Protein AF-A0A832M0J2-F1 (afdb_monomer_lite)

Secondary structure (DSSP, 8-state):
----S-----S-------S----------TTS---HHHHHHHHHHHHTTTSS-PPPHHHHHHHHHHHHHSPPTTS---S---------EEPTT-SS-EEPSPEEEEE--TTTS-EEEETTTEEEEEETTEEEES-TTSS---EEEEEEETTEEEEEEEEE-BTTTB----EEEESSTTSS-EEE--SS--S-EEEEEE-SS-TT-EE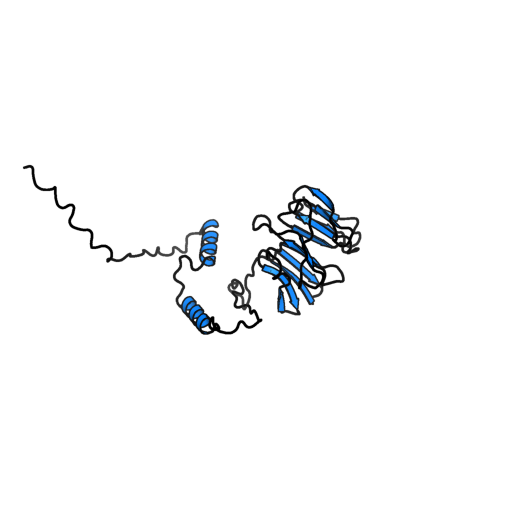EEETTEEEEESSTTS--EE---S---EEEE-SS-TT-EEEE-

Radius of gyration: 27.91 Å; chains: 1; bounding box: 107×42×54 Å

pLDDT: mean 77.21, std 21.82, range [28.84, 98.69]

Structure (mmCIF, N/CA/C/O backbone):
data_AF-A0A832M0J2-F1
#
_entry.id   AF-A0A832M0J2-F1
#
loop_
_atom_site.group_PDB
_atom_site.id
_atom_site.type_symbol
_atom_site.label_atom_id
_atom_site.label_alt_id
_atom_site.label_comp_id
_atom_site.label_asym_id
_atom_site.label_entity_id
_atom_site.label_seq_id
_atom_site.pdbx_PDB_ins_code
_atom_site.Cartn_x
_atom_site.Cartn_y
_atom_site.Cartn_z
_atom_site.occupancy
_atom_site.B_iso_or_equiv
_atom_site.auth_seq_id
_atom_site.auth_comp_id
_atom_site.auth_asym_id
_atom_site.auth_atom_id
_atom_site.pdbx_PDB_model_num
ATOM 1 N N . MET A 1 1 ? 91.644 5.792 -5.476 1.00 44.81 1 MET A N 1
ATOM 2 C CA . MET A 1 1 ? 90.606 5.606 -6.513 1.00 44.81 1 MET A CA 1
ATOM 3 C C . MET A 1 1 ? 89.256 6.049 -5.962 1.00 44.81 1 MET A C 1
ATOM 5 O O . MET A 1 1 ? 88.501 5.261 -5.416 1.00 44.81 1 MET A O 1
ATOM 9 N N . LYS A 1 2 ? 89.021 7.358 -6.012 1.00 40.88 2 LYS A N 1
ATOM 10 C CA . LYS A 1 2 ? 87.765 8.058 -5.718 1.00 40.88 2 LYS A CA 1
ATOM 11 C C . LYS A 1 2 ? 87.555 8.989 -6.916 1.00 40.88 2 LYS A C 1
ATOM 13 O O . LYS A 1 2 ? 88.555 9.531 -7.383 1.00 40.88 2 LYS A O 1
ATOM 18 N N . LYS A 1 3 ? 86.299 9.194 -7.331 1.00 41.22 3 LYS A N 1
ATOM 19 C CA . LYS A 1 3 ? 85.805 9.948 -8.510 1.00 41.22 3 LYS A CA 1
ATOM 20 C C . LYS A 1 3 ? 85.527 9.083 -9.740 1.00 41.22 3 LYS A C 1
ATOM 22 O O . LYS A 1 3 ? 86.410 8.864 -10.551 1.00 41.22 3 LYS A O 1
ATOM 27 N N . PHE A 1 4 ? 84.284 8.629 -9.838 1.00 40.47 4 PHE A N 1
ATOM 28 C CA . PHE A 1 4 ? 83.426 8.563 -11.030 1.00 40.47 4 PHE A CA 1
ATOM 29 C C . PHE A 1 4 ? 82.156 7.874 -10.526 1.00 40.47 4 PHE A C 1
ATOM 31 O O . PHE A 1 4 ? 82.288 6.768 -10.020 1.00 40.47 4 PHE A O 1
ATOM 38 N N . HIS A 1 5 ? 80.999 8.539 -10.593 1.00 41.09 5 HIS A N 1
ATOM 39 C CA . HIS A 1 5 ? 79.635 8.144 -10.153 1.00 41.09 5 HIS A CA 1
ATOM 40 C C . HIS A 1 5 ? 78.993 9.190 -9.233 1.00 41.09 5 HIS A C 1
ATOM 42 O O . HIS A 1 5 ? 78.597 8.925 -8.103 1.00 41.09 5 HIS A O 1
ATOM 48 N N . LEU A 1 6 ? 78.892 10.411 -9.749 1.00 39.47 6 LEU A N 1
ATOM 49 C CA . LEU A 1 6 ? 77.815 11.338 -9.430 1.00 39.47 6 LEU A CA 1
ATOM 50 C C . LEU A 1 6 ? 77.750 12.322 -10.604 1.00 39.47 6 LEU A C 1
ATOM 52 O O . LEU A 1 6 ? 78.804 12.742 -11.073 1.00 39.47 6 LEU A O 1
ATOM 56 N N . ILE A 1 7 ? 76.542 12.682 -11.043 1.00 37.16 7 ILE A N 1
ATOM 57 C CA . ILE A 1 7 ? 76.211 13.493 -12.236 1.00 37.16 7 ILE A CA 1
ATOM 58 C C . ILE A 1 7 ? 75.956 12.652 -13.505 1.00 37.16 7 ILE A C 1
ATOM 60 O O . ILE A 1 7 ? 76.648 12.741 -14.512 1.00 37.16 7 ILE A O 1
ATOM 64 N N . LEU A 1 8 ? 74.893 11.847 -13.446 1.00 33.78 8 LEU A N 1
ATOM 65 C CA . LEU A 1 8 ? 73.949 11.702 -14.563 1.00 33.78 8 LEU A CA 1
ATOM 66 C C . LEU A 1 8 ? 72.519 11.614 -13.997 1.00 33.78 8 LEU A C 1
ATOM 68 O O . LEU A 1 8 ? 71.731 10.737 -14.330 1.00 33.78 8 LEU A O 1
ATOM 72 N N . SER A 1 9 ? 72.216 12.510 -13.056 1.00 40.00 9 SER A N 1
ATOM 73 C CA . SER A 1 9 ? 70.854 12.920 -12.731 1.00 40.00 9 SER A CA 1
ATOM 74 C C . SER A 1 9 ? 70.619 14.262 -13.427 1.00 40.00 9 SER A C 1
ATOM 76 O O . SER A 1 9 ? 71.510 15.105 -13.446 1.00 40.00 9 SER A O 1
ATOM 78 N N . LEU A 1 10 ? 69.422 14.449 -13.984 1.00 35.50 10 LEU A N 1
ATOM 79 C CA . LEU A 1 10 ? 68.978 15.634 -14.734 1.00 35.50 10 LEU A CA 1
ATO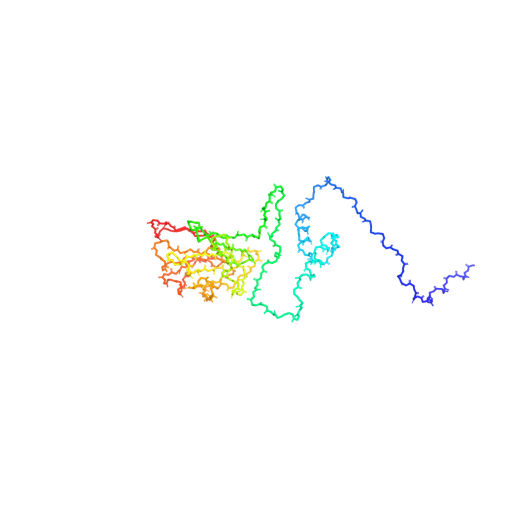M 80 C C . LEU A 1 10 ? 69.476 15.759 -16.183 1.00 35.50 10 LEU A C 1
ATOM 82 O O . LEU A 1 10 ? 70.000 16.786 -16.599 1.00 35.50 10 LEU A O 1
ATOM 86 N N . LEU A 1 11 ? 69.158 14.757 -17.000 1.00 33.91 11 LEU A N 1
ATOM 87 C CA . LEU A 1 11 ? 68.699 15.026 -18.363 1.00 33.91 11 LEU A CA 1
ATOM 88 C C . LEU A 1 11 ? 67.411 14.231 -18.601 1.00 33.91 11 LEU A C 1
ATOM 90 O O . LEU A 1 11 ? 67.434 13.061 -18.957 1.00 33.91 11 LEU A O 1
ATOM 94 N N . LEU A 1 12 ? 66.312 14.921 -18.276 1.00 31.73 12 LEU A N 1
ATOM 95 C CA . LEU A 1 12 ? 65.009 14.911 -18.947 1.00 31.73 12 LEU A CA 1
ATOM 96 C C . LEU A 1 12 ? 64.392 13.518 -19.201 1.00 31.73 12 LEU A C 1
ATOM 98 O O . LEU A 1 12 ? 64.748 12.807 -20.128 1.00 31.73 12 LEU A O 1
ATOM 102 N N . PHE A 1 13 ? 63.429 13.052 -18.404 1.00 36.47 13 PHE A N 1
ATOM 103 C CA . PHE A 1 13 ? 62.066 13.606 -18.318 1.00 36.47 13 PHE A CA 1
ATOM 104 C C . PHE A 1 13 ? 61.380 13.781 -19.691 1.00 36.47 13 PHE A C 1
ATOM 106 O O . PHE A 1 13 ? 60.714 14.780 -19.925 1.00 36.47 13 PHE A O 1
ATOM 113 N N . SER A 1 14 ? 61.542 12.821 -20.610 1.00 38.09 14 SER A N 1
ATOM 114 C CA . SER A 1 14 ? 60.676 12.690 -21.795 1.00 38.09 14 SER A CA 1
ATOM 115 C C . SER A 1 14 ? 60.790 11.321 -22.486 1.00 38.09 14 SER A C 1
ATOM 117 O O . SER A 1 14 ? 61.113 11.268 -23.663 1.00 38.09 14 SER A O 1
ATOM 119 N N . VAL A 1 15 ? 60.526 10.210 -21.792 1.00 33.34 15 VAL A N 1
ATOM 120 C CA . VAL A 1 15 ? 60.047 8.966 -22.440 1.00 33.34 15 VAL A CA 1
ATOM 121 C C . VAL A 1 15 ? 59.117 8.247 -21.457 1.00 33.34 15 VAL A C 1
ATOM 123 O O . VAL A 1 15 ? 59.466 7.249 -20.834 1.00 33.34 15 VAL A O 1
ATOM 126 N N . LEU A 1 16 ? 57.936 8.824 -21.245 1.00 34.28 16 LEU A N 1
ATOM 127 C CA . LEU A 1 16 ? 56.805 8.135 -20.627 1.00 34.28 16 LEU A CA 1
ATOM 128 C C . LEU A 1 16 ? 55.944 7.560 -21.757 1.00 34.28 16 LEU A C 1
ATOM 130 O O . LEU A 1 16 ? 55.662 8.252 -22.730 1.00 34.28 16 LEU A O 1
ATOM 134 N N . PHE A 1 17 ? 55.519 6.311 -21.566 1.00 39.12 17 PHE A N 1
ATOM 135 C CA . PHE A 1 17 ? 54.538 5.563 -22.357 1.00 39.12 17 PHE A CA 1
ATOM 136 C C . PHE A 1 17 ? 54.964 5.040 -23.737 1.00 39.12 17 PHE A C 1
ATOM 138 O O . PHE A 1 17 ? 54.519 5.496 -24.781 1.00 39.12 17 PHE A O 1
ATOM 145 N N . SER A 1 18 ? 55.712 3.938 -23.731 1.00 40.97 18 SER A N 1
ATOM 146 C CA . SER A 1 18 ? 55.318 2.746 -24.498 1.00 40.97 18 SER A CA 1
ATOM 147 C C . SER A 1 18 ? 56.090 1.538 -23.973 1.00 40.97 18 SER A C 1
ATOM 149 O O . SER A 1 18 ? 57.312 1.586 -23.920 1.00 40.97 18 SER A O 1
ATOM 151 N N . LEU A 1 19 ? 55.371 0.511 -23.507 1.00 32.28 19 LEU A N 1
ATOM 152 C CA . LEU A 1 19 ? 55.707 -0.925 -23.497 1.00 32.28 19 LEU A CA 1
ATOM 153 C C . LEU A 1 19 ? 54.708 -1.634 -22.568 1.00 32.28 19 LEU A C 1
ATOM 155 O O . LEU A 1 19 ? 54.348 -1.127 -21.510 1.00 32.28 19 LEU A O 1
ATOM 159 N N . GLY A 1 20 ? 54.159 -2.739 -23.066 1.00 32.72 20 GLY A N 1
ATOM 160 C CA . GLY A 1 20 ? 52.813 -3.204 -22.754 1.00 32.72 20 GLY A CA 1
ATOM 161 C C . GLY A 1 20 ? 52.587 -3.736 -21.342 1.00 32.72 20 GLY A C 1
ATOM 162 O O . GLY A 1 20 ? 53.427 -4.412 -20.753 1.00 32.72 20 GLY A O 1
ATOM 163 N N . PHE A 1 21 ? 51.376 -3.491 -20.845 1.00 28.84 21 PHE A N 1
ATOM 164 C CA . PHE A 1 21 ? 50.808 -4.268 -19.756 1.00 28.84 21 PHE A CA 1
ATOM 165 C C . PHE A 1 21 ? 50.375 -5.629 -20.299 1.00 28.84 21 PHE A C 1
ATOM 167 O O . PHE A 1 21 ? 49.365 -5.741 -20.993 1.00 28.84 21 PHE A O 1
ATOM 174 N N . THR A 1 22 ? 51.120 -6.676 -19.960 1.00 32.50 22 THR A N 1
ATOM 175 C CA . THR A 1 22 ? 50.587 -8.037 -19.991 1.00 32.50 22 THR A CA 1
ATOM 176 C C . THR A 1 22 ? 49.688 -8.188 -18.769 1.00 32.50 22 THR A C 1
ATOM 178 O O . THR A 1 22 ? 50.173 -8.285 -17.643 1.00 32.50 22 THR A O 1
ATOM 181 N N . VAL A 1 23 ? 48.370 -8.172 -18.968 1.00 34.75 23 VAL A N 1
ATOM 182 C CA . VAL A 1 23 ? 47.436 -8.610 -17.928 1.00 34.75 23 VAL A CA 1
ATOM 183 C C . VAL A 1 23 ? 47.533 -10.130 -17.868 1.00 34.75 23 VAL A C 1
ATOM 185 O O . VAL A 1 23 ? 47.131 -10.819 -18.805 1.00 34.75 23 VAL A O 1
ATOM 188 N N . ASN A 1 24 ? 48.084 -10.651 -16.773 1.00 35.78 24 ASN A N 1
ATOM 189 C CA . ASN A 1 24 ? 47.902 -12.051 -16.412 1.00 35.78 24 ASN A CA 1
ATOM 190 C C . ASN A 1 24 ? 46.398 -12.278 -16.220 1.00 35.78 24 ASN A C 1
ATOM 192 O O . ASN A 1 24 ? 45.818 -11.809 -15.242 1.00 35.78 24 ASN A O 1
ATOM 196 N N . GLN A 1 25 ? 45.755 -12.967 -17.163 1.00 43.16 25 GLN A N 1
ATOM 197 C CA . GLN A 1 25 ? 44.496 -13.631 -16.861 1.00 43.16 25 GLN A CA 1
ATOM 198 C C . GLN A 1 25 ? 44.834 -14.770 -15.904 1.00 43.16 25 GLN A C 1
ATOM 200 O O . GLN A 1 25 ? 45.497 -15.728 -16.300 1.00 43.16 25 GLN A O 1
ATOM 205 N N . ASP A 1 26 ? 44.411 -14.657 -14.646 1.00 41.53 26 ASP A N 1
ATOM 206 C CA . ASP A 1 26 ? 44.436 -15.806 -13.750 1.00 41.53 26 ASP A CA 1
ATOM 207 C C . ASP A 1 26 ? 43.617 -16.935 -14.401 1.00 41.53 26 ASP A C 1
ATOM 209 O O . ASP A 1 26 ? 42.448 -16.722 -14.754 1.00 41.53 26 ASP A O 1
ATOM 213 N N . PRO A 1 27 ? 44.192 -18.134 -14.599 1.00 41.41 27 PRO A N 1
ATOM 214 C CA . PRO A 1 27 ? 43.453 -19.245 -15.163 1.00 41.41 27 PRO A CA 1
ATOM 215 C C . PRO A 1 27 ? 42.354 -19.634 -14.175 1.00 41.41 27 PRO A C 1
ATOM 217 O O . PRO A 1 27 ? 42.607 -19.934 -13.008 1.00 41.41 27 PRO A O 1
ATOM 220 N N . ILE A 1 28 ? 41.114 -19.604 -14.659 1.00 43.00 28 ILE A N 1
ATOM 221 C CA . ILE A 1 28 ? 39.908 -19.954 -13.911 1.00 43.00 28 ILE A CA 1
ATOM 222 C C . ILE A 1 28 ? 40.089 -21.349 -13.304 1.00 43.00 28 ILE A C 1
ATOM 224 O O . ILE A 1 28 ? 39.970 -22.361 -13.995 1.00 43.00 28 ILE A O 1
ATOM 228 N N . ASN A 1 29 ? 40.331 -21.411 -11.997 1.00 44.28 29 ASN A N 1
ATOM 229 C CA . ASN A 1 29 ? 40.230 -22.654 -11.251 1.00 44.28 29 ASN A CA 1
ATOM 230 C C . ASN A 1 29 ? 38.745 -22.899 -10.945 1.00 44.28 29 ASN A C 1
ATOM 232 O O . ASN A 1 29 ? 38.193 -22.329 -10.004 1.00 44.28 29 ASN A O 1
ATOM 236 N N . LYS A 1 30 ? 38.090 -23.710 -11.785 1.00 50.06 30 LYS A N 1
ATOM 237 C CA . LYS A 1 30 ? 36.664 -24.067 -11.665 1.00 50.06 30 LYS A CA 1
ATOM 238 C C . LYS A 1 30 ? 36.346 -24.922 -10.429 1.00 50.06 30 LYS A C 1
ATOM 240 O O . LYS A 1 30 ? 35.171 -25.131 -10.149 1.00 50.06 30 LYS A O 1
ATOM 245 N N . ASP A 1 31 ? 37.361 -25.341 -9.672 1.00 47.75 31 ASP A N 1
ATOM 246 C CA . ASP A 1 31 ? 37.220 -26.282 -8.559 1.00 47.75 31 ASP A CA 1
ATOM 247 C C . ASP A 1 31 ? 37.311 -25.622 -7.173 1.00 47.75 31 ASP A C 1
ATOM 249 O O . ASP A 1 31 ? 37.279 -26.313 -6.154 1.00 47.75 31 ASP A O 1
ATOM 253 N N . LYS A 1 32 ? 37.405 -24.285 -7.086 1.00 47.19 32 LYS A N 1
ATOM 254 C CA . LYS A 1 32 ? 37.353 -23.592 -5.790 1.00 47.19 32 LYS A CA 1
ATOM 255 C C . LYS A 1 32 ? 35.924 -23.152 -5.454 1.00 47.19 32 LYS A C 1
ATOM 257 O O . LYS A 1 32 ? 35.361 -22.341 -6.192 1.00 47.19 32 LYS A O 1
ATOM 262 N N . PRO A 1 33 ? 35.334 -23.617 -4.336 1.00 46.88 33 PRO A N 1
ATOM 263 C CA . PRO A 1 33 ? 34.060 -23.095 -3.864 1.00 46.88 33 PRO A CA 1
ATOM 264 C C . PRO A 1 33 ? 34.241 -21.621 -3.487 1.00 46.88 33 PRO A C 1
ATOM 266 O O . PRO A 1 33 ? 34.906 -21.287 -2.509 1.00 46.88 33 PRO A O 1
ATOM 269 N N . VAL A 1 34 ? 33.675 -20.742 -4.309 1.00 54.53 34 VAL A N 1
ATOM 270 C CA . VAL A 1 34 ? 33.660 -19.295 -4.086 1.00 54.53 34 VAL A CA 1
ATOM 271 C C . VAL A 1 34 ? 32.791 -19.013 -2.862 1.00 54.53 34 VAL A C 1
ATOM 273 O O . VAL A 1 34 ? 31.674 -19.527 -2.748 1.00 54.53 34 VAL A O 1
ATOM 276 N N . SER A 1 35 ? 33.296 -18.227 -1.915 1.00 53.62 35 SER A N 1
ATOM 277 C CA . SER A 1 35 ? 32.557 -17.917 -0.692 1.00 53.62 35 SER A CA 1
ATOM 278 C C . SER A 1 35 ? 31.297 -17.088 -1.011 1.00 53.62 35 SER A C 1
ATOM 280 O O . SER A 1 35 ? 31.270 -16.301 -1.958 1.00 53.62 35 SER A O 1
ATOM 282 N N . LYS A 1 36 ? 30.217 -17.239 -0.225 1.00 50.69 36 LYS A N 1
ATOM 283 C CA . LYS A 1 36 ? 28.954 -16.484 -0.424 1.00 50.69 36 LYS A CA 1
ATOM 284 C C . LYS A 1 36 ? 29.152 -14.958 -0.592 1.00 50.69 36 LYS A C 1
ATOM 286 O O . LYS A 1 36 ? 28.482 -14.390 -1.454 1.00 50.69 36 LYS A O 1
ATOM 291 N N . PRO A 1 37 ? 30.051 -14.285 0.156 1.00 45.12 37 PRO A N 1
ATOM 292 C CA . PRO A 1 37 ? 30.335 -12.861 -0.044 1.00 45.12 37 PRO A CA 1
ATOM 293 C C . PRO A 1 37 ? 30.927 -12.523 -1.420 1.00 45.12 37 PRO A C 1
ATOM 295 O O . PRO A 1 37 ? 30.584 -11.494 -1.996 1.00 45.12 37 PRO A O 1
ATOM 298 N N . GLU A 1 38 ? 31.766 -13.390 -1.987 1.00 50.88 38 GLU A N 1
ATOM 299 C CA . GLU A 1 38 ? 32.375 -13.185 -3.308 1.00 50.88 38 GLU A CA 1
ATOM 300 C C . GLU A 1 38 ? 31.360 -13.366 -4.445 1.00 50.88 38 GLU A C 1
ATOM 302 O O . GLU A 1 38 ? 31.426 -12.653 -5.445 1.00 50.88 38 GLU A O 1
ATOM 307 N N . LEU A 1 39 ? 30.373 -14.255 -4.282 1.00 54.19 39 LEU A N 1
ATOM 308 C CA . LEU A 1 39 ? 29.252 -14.391 -5.222 1.00 54.19 39 LEU A CA 1
ATOM 309 C C . LEU A 1 39 ? 28.342 -13.159 -5.212 1.00 54.19 39 LEU A C 1
ATOM 311 O O . LEU A 1 39 ? 27.896 -12.718 -6.267 1.00 54.19 39 LEU A O 1
ATOM 315 N N . ILE A 1 40 ? 28.101 -12.583 -4.033 1.00 46.47 40 ILE A N 1
ATOM 316 C CA . ILE A 1 40 ? 27.338 -11.340 -3.882 1.00 46.47 40 ILE A CA 1
ATOM 317 C C . ILE A 1 40 ? 28.108 -10.167 -4.499 1.00 46.47 40 ILE A C 1
ATOM 319 O O . ILE A 1 40 ? 27.533 -9.378 -5.244 1.00 46.47 40 ILE A O 1
ATOM 323 N N . LEU A 1 41 ? 29.419 -10.078 -4.261 1.00 48.00 41 LEU A N 1
ATOM 324 C CA . LEU A 1 41 ? 30.270 -9.066 -4.885 1.00 48.00 41 LEU A CA 1
ATOM 325 C C . LEU A 1 41 ? 30.300 -9.214 -6.412 1.00 48.00 41 LEU A C 1
ATOM 327 O O . LEU A 1 41 ? 30.256 -8.214 -7.122 1.00 48.00 41 LEU A O 1
ATOM 331 N N . LYS A 1 42 ? 30.341 -10.449 -6.922 1.00 55.81 42 LYS A N 1
ATOM 332 C CA . LYS A 1 42 ? 30.258 -10.739 -8.356 1.00 55.81 42 LYS A CA 1
ATOM 333 C C . LYS A 1 42 ? 28.908 -10.324 -8.941 1.00 55.81 42 LYS A C 1
ATOM 335 O O . LYS A 1 42 ? 28.890 -9.600 -9.925 1.00 55.81 42 LYS A O 1
ATOM 340 N N . PHE A 1 43 ? 27.805 -10.678 -8.284 1.00 57.81 43 PHE A N 1
ATOM 341 C CA . PHE A 1 43 ? 26.465 -10.238 -8.674 1.00 57.81 43 PHE A CA 1
ATOM 342 C C . PHE A 1 43 ? 26.361 -8.709 -8.741 1.00 57.81 43 PHE A C 1
ATOM 344 O O . PHE A 1 43 ? 25.854 -8.171 -9.719 1.00 57.81 43 PHE A O 1
ATOM 351 N N . TYR A 1 44 ? 26.891 -7.990 -7.745 1.00 47.34 44 TYR A N 1
ATOM 352 C CA . TYR A 1 44 ? 26.891 -6.529 -7.775 1.00 47.34 44 TYR A CA 1
ATOM 353 C C . TYR A 1 44 ? 27.815 -5.959 -8.855 1.00 47.34 44 TYR A C 1
ATOM 355 O O . TYR A 1 44 ? 27.445 -4.968 -9.473 1.00 47.34 44 TYR A O 1
ATOM 363 N N . LYS A 1 45 ? 28.968 -6.570 -9.141 1.00 51.91 45 LYS A N 1
ATOM 364 C CA . LYS A 1 45 ? 29.818 -6.158 -10.273 1.00 51.91 45 LYS A CA 1
ATOM 365 C C . LYS A 1 45 ? 29.109 -6.337 -11.616 1.00 51.91 45 LYS A C 1
ATOM 367 O O . LYS A 1 45 ? 29.165 -5.436 -12.445 1.00 51.91 45 LYS A O 1
ATOM 372 N N . ASP A 1 46 ? 28.394 -7.444 -11.786 1.00 55.53 46 ASP A N 1
ATOM 373 C CA . ASP A 1 46 ? 27.603 -7.719 -12.988 1.00 55.53 46 ASP A CA 1
ATOM 374 C C . ASP A 1 46 ? 26.410 -6.745 -13.115 1.00 55.53 46 ASP A C 1
ATOM 376 O O . ASP A 1 46 ? 26.049 -6.342 -14.219 1.00 55.53 46 ASP A O 1
ATOM 380 N N . LEU A 1 47 ? 25.831 -6.310 -11.986 1.00 51.28 47 LEU A N 1
ATOM 381 C CA . LEU A 1 47 ? 24.727 -5.343 -11.929 1.00 51.28 47 LEU A CA 1
ATOM 382 C C . LEU A 1 47 ? 25.162 -3.894 -12.228 1.00 51.28 47 LEU A C 1
ATOM 384 O O . LEU A 1 47 ? 24.373 -3.126 -12.769 1.00 51.28 47 LEU A O 1
ATOM 388 N N . HIS A 1 48 ? 26.398 -3.517 -11.878 1.00 45.84 48 HIS A N 1
ATOM 389 C CA . HIS A 1 48 ? 26.947 -2.158 -12.051 1.00 45.84 48 HIS A CA 1
ATOM 390 C C . HIS A 1 48 ? 27.791 -2.002 -13.326 1.00 45.84 48 HIS A C 1
ATOM 392 O O . HIS A 1 48 ? 28.633 -1.105 -13.444 1.00 45.84 48 HIS A O 1
ATOM 398 N N . TYR A 1 49 ? 27.541 -2.859 -14.312 1.00 46.06 49 TYR A N 1
ATOM 399 C CA . TYR A 1 49 ? 27.931 -2.596 -15.686 1.00 46.06 49 TYR A CA 1
ATOM 400 C C . TYR A 1 49 ? 27.386 -1.206 -16.125 1.00 46.06 49 TYR A C 1
ATOM 402 O O . TYR A 1 49 ? 26.180 -0.992 -15.981 1.00 46.06 49 TYR A O 1
ATOM 410 N N . PRO A 1 50 ? 28.212 -0.248 -16.621 1.00 50.41 50 PRO A N 1
ATOM 411 C CA . PRO A 1 50 ? 29.545 -0.418 -17.201 1.00 50.41 50 PRO A CA 1
ATOM 412 C C . PRO A 1 50 ? 30.680 0.321 -16.465 1.00 50.41 50 PRO A C 1
ATOM 414 O O . PRO A 1 50 ? 31.454 1.012 -17.123 1.00 50.41 50 PRO A O 1
ATOM 417 N N . TYR A 1 51 ? 30.828 0.225 -15.142 1.00 49.44 51 TYR A N 1
ATOM 418 C CA . TYR A 1 51 ? 31.935 0.969 -14.520 1.00 49.44 51 TYR A CA 1
ATOM 419 C C . TYR A 1 51 ? 33.322 0.326 -14.621 1.00 49.44 51 TYR A C 1
ATOM 421 O O . TYR A 1 51 ? 34.260 1.088 -14.484 1.00 49.44 51 TYR A O 1
ATOM 429 N N . ASP A 1 52 ? 33.494 -0.968 -14.962 1.00 49.28 52 ASP A N 1
ATOM 430 C CA . ASP A 1 52 ? 34.849 -1.565 -15.115 1.00 49.28 52 ASP A CA 1
ATOM 431 C C . ASP A 1 52 ? 34.958 -2.860 -15.979 1.00 49.28 52 ASP A C 1
ATOM 433 O O . ASP A 1 52 ? 35.945 -3.592 -15.879 1.00 49.28 52 ASP A O 1
ATOM 437 N N . ALA A 1 53 ? 33.989 -3.204 -16.841 1.00 51.31 53 ALA A N 1
ATOM 438 C CA . ALA A 1 53 ? 34.048 -4.441 -17.646 1.00 51.31 53 ALA A CA 1
ATOM 439 C C . ALA A 1 53 ? 34.000 -4.173 -19.159 1.00 51.31 53 ALA A C 1
ATOM 441 O O . ALA A 1 53 ? 33.106 -3.491 -19.653 1.00 51.31 53 ALA A O 1
ATOM 442 N N . VAL A 1 54 ? 34.930 -4.762 -19.918 1.00 56.41 54 VAL A N 1
ATOM 443 C CA . VAL A 1 54 ? 34.792 -4.895 -21.378 1.00 56.41 54 VAL A CA 1
ATOM 444 C C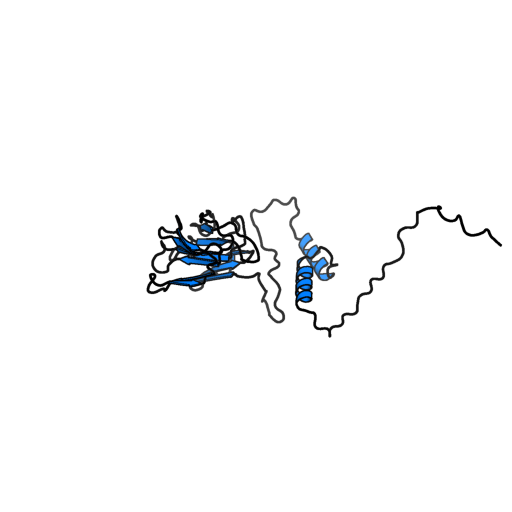 . VAL A 1 54 ? 33.634 -5.860 -21.636 1.00 56.41 54 VAL A C 1
ATOM 446 O O . VAL A 1 54 ? 33.694 -7.013 -21.207 1.00 56.41 54 VAL A O 1
ATOM 449 N N . LEU A 1 55 ? 32.570 -5.405 -22.301 1.00 54.62 55 LEU A N 1
ATOM 450 C CA . LEU A 1 55 ? 31.461 -6.293 -22.657 1.00 54.62 55 LEU A CA 1
ATOM 451 C C . LEU A 1 55 ? 31.915 -7.403 -23.598 1.00 54.62 55 LEU A C 1
ATOM 453 O O . LEU A 1 55 ? 32.711 -7.136 -24.506 1.00 54.62 55 LEU A O 1
ATOM 457 N N . PRO A 1 56 ? 31.325 -8.604 -23.472 1.00 68.81 56 PRO A N 1
ATOM 458 C CA . PRO A 1 56 ? 31.325 -9.573 -24.554 1.00 68.81 56 PRO A CA 1
ATOM 459 C C . PRO A 1 56 ? 30.903 -8.911 -25.876 1.00 68.81 56 PRO A C 1
ATOM 461 O O . PRO A 1 56 ? 29.992 -8.076 -25.908 1.00 68.81 56 PRO A O 1
ATOM 464 N N . GLN A 1 57 ? 31.596 -9.248 -26.964 1.00 66.00 57 GLN A N 1
ATOM 465 C CA . GLN A 1 57 ? 31.411 -8.602 -28.266 1.00 66.00 57 GLN A CA 1
ATOM 466 C C . GLN A 1 57 ? 29.961 -8.699 -28.768 1.00 66.00 57 GLN A C 1
ATOM 468 O O . GLN A 1 57 ? 29.433 -7.726 -29.295 1.00 66.00 57 GLN A O 1
ATOM 473 N N . ASP A 1 58 ? 29.287 -9.819 -28.524 1.00 69.12 58 ASP A N 1
ATOM 474 C CA . ASP A 1 58 ? 27.880 -10.037 -28.866 1.00 69.12 58 ASP A CA 1
ATOM 475 C C . ASP A 1 58 ? 26.930 -9.093 -28.106 1.00 69.12 58 ASP A C 1
ATOM 477 O O . ASP A 1 58 ? 25.930 -8.623 -28.652 1.00 69.12 58 ASP A O 1
ATOM 481 N N . VAL A 1 59 ? 27.250 -8.760 -26.851 1.00 57.72 59 VAL A N 1
ATOM 482 C CA . VAL A 1 59 ? 26.477 -7.794 -26.059 1.00 57.72 59 VAL A CA 1
ATOM 483 C C . VAL A 1 59 ? 26.699 -6.375 -26.578 1.00 57.72 59 VAL A C 1
ATOM 485 O O . VAL A 1 59 ? 25.728 -5.632 -26.711 1.00 57.72 59 VAL A O 1
ATOM 488 N N . ASN A 1 60 ? 27.938 -6.018 -26.933 1.00 57.94 60 ASN A N 1
ATOM 489 C CA . ASN A 1 60 ? 28.243 -4.743 -27.591 1.00 57.94 60 ASN A CA 1
ATOM 490 C C . ASN A 1 60 ? 27.496 -4.601 -28.918 1.00 57.94 60 ASN A C 1
ATOM 492 O O . ASN A 1 60 ? 26.873 -3.574 -29.167 1.00 57.94 60 ASN A O 1
ATOM 496 N N . GLU A 1 61 ? 27.531 -5.632 -29.760 1.00 72.06 61 GLU A N 1
ATOM 497 C CA . GLU A 1 61 ? 26.847 -5.638 -31.052 1.00 72.06 61 GLU A CA 1
ATOM 498 C C . GLU A 1 61 ? 25.333 -5.507 -30.883 1.00 72.06 61 GLU A C 1
ATOM 500 O O . GLU A 1 61 ? 24.710 -4.724 -31.601 1.00 72.06 61 GLU A O 1
ATOM 505 N N . ARG A 1 62 ? 24.744 -6.182 -29.885 1.00 71.19 62 ARG A N 1
ATOM 506 C CA . ARG A 1 62 ? 23.322 -6.028 -29.554 1.00 71.19 62 ARG A CA 1
ATOM 507 C C . ARG A 1 62 ? 22.992 -4.608 -29.101 1.00 71.19 62 ARG A C 1
ATOM 509 O O . ARG A 1 62 ? 22.069 -4.018 -29.647 1.00 71.19 62 ARG A O 1
ATOM 516 N N . ILE A 1 63 ? 23.760 -4.042 -28.166 1.00 62.22 63 ILE A N 1
ATOM 517 C CA . ILE A 1 63 ? 23.555 -2.666 -27.684 1.00 62.22 63 ILE A CA 1
ATOM 518 C C . ILE A 1 63 ? 23.684 -1.669 -28.837 1.00 62.22 63 ILE A C 1
ATOM 520 O O . ILE A 1 63 ? 22.840 -0.794 -28.981 1.00 62.22 63 ILE A O 1
ATOM 524 N N . LEU A 1 64 ? 24.698 -1.811 -29.692 1.00 71.31 64 LEU A N 1
ATOM 525 C CA . LEU A 1 64 ? 24.890 -0.949 -30.859 1.00 71.31 64 LEU A CA 1
ATOM 526 C C . LEU A 1 64 ? 23.754 -1.091 -31.875 1.00 71.31 64 LEU A C 1
ATOM 528 O O . LEU A 1 64 ? 23.366 -0.106 -32.500 1.00 71.31 64 LEU A O 1
ATOM 532 N N . ASN A 1 65 ? 23.223 -2.298 -32.060 1.00 75.06 65 ASN A N 1
ATOM 533 C CA . ASN A 1 65 ? 22.076 -2.522 -32.928 1.00 75.06 65 ASN A CA 1
ATOM 534 C C . ASN A 1 65 ? 20.798 -1.911 -32.341 1.00 75.06 65 ASN A C 1
ATOM 536 O O . ASN A 1 65 ? 20.031 -1.290 -33.070 1.00 75.06 65 ASN A O 1
ATOM 540 N N . ASP A 1 66 ? 20.599 -2.016 -31.028 1.00 68.81 66 ASP A N 1
ATOM 541 C CA . ASP A 1 66 ? 19.483 -1.376 -30.336 1.00 68.81 66 ASP A CA 1
ATOM 542 C C . ASP A 1 66 ? 19.600 0.156 -30.421 1.00 68.81 66 ASP A C 1
ATOM 544 O O . ASP A 1 66 ? 18.634 0.799 -30.819 1.00 68.81 66 ASP A O 1
ATOM 548 N N . LEU A 1 67 ? 20.791 0.730 -30.176 1.00 64.94 67 LEU A N 1
ATOM 549 C CA . LEU A 1 67 ? 21.124 2.162 -30.335 1.00 64.94 67 LEU A CA 1
ATOM 550 C C . LEU A 1 67 ? 20.782 2.711 -31.721 1.00 64.94 67 LEU A C 1
ATOM 552 O O . LEU A 1 67 ? 20.221 3.796 -31.819 1.00 64.94 67 LEU A O 1
ATOM 556 N N . LYS A 1 68 ? 21.046 1.952 -32.788 1.00 74.62 68 LYS A N 1
ATOM 557 C CA . LYS A 1 68 ? 20.673 2.342 -34.161 1.00 74.62 68 LYS A CA 1
ATOM 558 C C . LYS A 1 68 ? 19.162 2.381 -34.397 1.00 74.62 68 LYS A C 1
ATOM 560 O O . LYS A 1 68 ? 18.720 3.050 -35.323 1.00 74.62 68 LYS A O 1
ATOM 565 N N . ASN A 1 69 ? 18.398 1.645 -33.595 1.00 70.00 69 ASN A N 1
ATOM 566 C CA . ASN A 1 69 ? 16.942 1.574 -33.678 1.00 70.00 69 ASN A CA 1
ATOM 567 C C . ASN A 1 69 ? 16.247 2.517 -32.684 1.00 70.00 69 ASN A C 1
ATOM 569 O O . ASN A 1 69 ? 15.015 2.586 -32.686 1.00 70.00 69 ASN A O 1
ATOM 573 N N . PHE A 1 70 ? 16.995 3.211 -31.817 1.00 60.69 70 PHE A N 1
ATOM 574 C CA . PHE A 1 70 ? 16.416 4.255 -30.982 1.00 60.69 70 PHE A CA 1
ATOM 575 C C . PHE A 1 70 ? 16.112 5.493 -31.837 1.00 60.69 70 PHE A C 1
ATOM 577 O O . PHE A 1 70 ? 16.899 5.834 -32.723 1.00 60.69 70 PHE A O 1
ATOM 584 N N . PRO A 1 71 ? 14.977 6.167 -31.584 1.00 61.88 71 PRO A N 1
ATOM 585 C CA . PRO A 1 71 ? 14.711 7.465 -32.185 1.00 61.88 71 PRO A CA 1
ATOM 586 C C . PRO A 1 71 ? 15.843 8.442 -31.843 1.00 61.88 71 PRO A C 1
ATOM 588 O O . PRO A 1 71 ? 16.432 8.373 -30.760 1.00 61.88 71 PRO A O 1
ATOM 591 N N . ALA A 1 72 ? 16.166 9.329 -32.778 1.00 64.94 72 ALA A N 1
ATOM 592 C CA . ALA A 1 72 ? 17.191 10.341 -32.580 1.00 64.94 72 ALA A CA 1
ATOM 593 C C . ALA A 1 72 ? 16.747 11.334 -31.488 1.00 64.94 72 ALA A C 1
ATOM 595 O O . ALA A 1 72 ? 15.557 11.553 -31.285 1.00 64.94 72 ALA A O 1
ATOM 596 N N . GLU A 1 73 ? 17.685 11.964 -30.772 1.00 55.97 73 GLU A N 1
ATOM 597 C CA . GLU A 1 73 ? 17.361 12.887 -29.660 1.00 55.97 73 GLU A CA 1
ATOM 598 C C . GLU A 1 73 ? 16.486 14.087 -30.078 1.00 55.97 73 GLU A C 1
ATOM 600 O O . GLU A 1 73 ? 15.864 14.738 -29.241 1.00 55.97 73 GLU A O 1
ATOM 605 N N . ASN A 1 74 ? 16.432 14.384 -31.377 1.00 61.69 74 ASN A N 1
ATOM 606 C CA . ASN A 1 74 ? 15.603 15.419 -31.989 1.00 61.69 74 ASN A CA 1
ATOM 607 C C . ASN A 1 74 ? 14.234 14.915 -32.482 1.00 61.69 74 ASN A C 1
ATOM 609 O O . ASN A 1 74 ? 13.426 15.725 -32.950 1.00 61.69 74 ASN A O 1
ATOM 613 N N . ASP A 1 75 ? 13.958 13.614 -32.390 1.00 61.97 75 ASP A N 1
ATOM 614 C CA . ASP A 1 75 ? 12.636 13.072 -32.664 1.00 61.97 75 ASP A CA 1
ATOM 615 C C . ASP A 1 75 ? 11.665 13.560 -31.589 1.00 61.97 75 ASP A C 1
ATOM 617 O O . ASP A 1 75 ? 11.960 13.588 -30.392 1.00 61.97 75 ASP A O 1
ATOM 621 N N . ARG A 1 76 ? 10.479 13.998 -32.021 1.00 54.62 76 ARG A N 1
ATOM 622 C CA . ARG A 1 76 ? 9.460 14.509 -31.100 1.00 54.62 76 ARG A CA 1
ATOM 623 C C . ARG A 1 76 ? 9.163 13.443 -30.055 1.00 54.62 76 ARG A C 1
ATOM 625 O O . ARG A 1 76 ? 8.817 12.322 -30.423 1.00 54.62 76 ARG A O 1
ATOM 632 N N . ALA A 1 77 ? 9.235 13.822 -28.778 1.00 57.84 77 ALA A N 1
ATOM 633 C CA . ALA A 1 77 ? 8.780 12.983 -27.682 1.00 57.84 77 ALA A CA 1
ATOM 634 C C . ALA A 1 77 ? 7.364 12.491 -28.003 1.00 57.84 77 ALA A C 1
ATOM 636 O O . ALA A 1 77 ? 6.401 13.260 -28.023 1.00 57.84 77 ALA A O 1
ATOM 637 N N . VAL A 1 78 ? 7.245 11.207 -28.322 1.00 58.06 78 VAL A N 1
ATOM 638 C CA . VAL A 1 78 ? 5.948 10.551 -28.350 1.00 58.06 78 VAL A CA 1
ATOM 639 C C . VAL A 1 78 ? 5.487 10.472 -26.898 1.00 58.06 78 VAL A C 1
ATOM 641 O O . VAL A 1 78 ? 6.264 10.096 -26.023 1.00 58.06 78 VAL A O 1
ATOM 644 N N . ASN A 1 79 ? 4.233 10.823 -26.612 1.00 58.94 79 ASN A N 1
ATOM 645 C CA . ASN A 1 79 ? 3.646 10.725 -25.265 1.00 58.94 79 ASN A CA 1
ATOM 646 C C . ASN A 1 79 ? 3.428 9.256 -24.829 1.00 58.94 79 ASN A C 1
ATOM 648 O O . ASN A 1 79 ? 2.459 8.933 -24.147 1.00 58.94 79 ASN A O 1
ATOM 652 N N . SER A 1 80 ? 4.274 8.334 -25.282 1.00 64.75 80 SER A N 1
ATOM 653 C CA . SER A 1 80 ? 4.108 6.896 -25.133 1.00 64.75 80 SER A CA 1
ATOM 654 C C . SER A 1 80 ? 5.415 6.289 -24.650 1.00 64.75 80 SER A C 1
ATOM 656 O O . SER A 1 80 ? 6.387 6.182 -25.395 1.00 64.75 80 SER A O 1
ATOM 658 N N . TRP A 1 81 ? 5.417 5.884 -23.384 1.00 66.69 81 TRP A N 1
ATOM 659 C CA . TRP A 1 81 ? 6.491 5.109 -22.780 1.00 66.69 81 TRP A CA 1
ATOM 660 C C . TRP A 1 81 ? 6.305 3.629 -23.115 1.00 66.69 81 TRP A C 1
ATOM 662 O O . TRP A 1 81 ? 5.196 3.103 -23.034 1.00 66.69 81 TRP A O 1
ATOM 672 N N . TYR A 1 82 ? 7.389 2.949 -23.483 1.00 62.78 82 TYR A N 1
ATOM 673 C CA . TYR A 1 82 ? 7.401 1.506 -23.712 1.00 62.78 82 TYR A CA 1
ATOM 674 C C . TYR A 1 82 ? 8.550 0.863 -22.927 1.00 62.78 82 TYR A C 1
ATOM 676 O O . TYR A 1 82 ? 9.650 1.406 -22.836 1.00 62.78 82 TYR A O 1
ATOM 684 N N . VAL A 1 83 ? 8.308 -0.319 -22.360 1.00 67.00 83 VAL A N 1
ATOM 685 C CA . VAL A 1 83 ? 9.335 -1.078 -21.634 1.00 67.00 83 VAL A CA 1
ATOM 686 C C . VAL A 1 83 ? 10.303 -1.698 -22.646 1.00 67.00 83 VAL A C 1
ATOM 688 O O . VAL A 1 83 ? 9.898 -2.518 -23.467 1.00 67.00 83 VAL A O 1
ATOM 691 N N . LYS A 1 84 ? 11.592 -1.337 -22.586 1.00 63.84 84 LYS A N 1
ATOM 692 C CA . LYS A 1 84 ? 12.667 -1.992 -23.368 1.00 63.84 84 LYS A CA 1
ATOM 693 C C . LYS A 1 84 ? 13.421 -3.078 -22.599 1.00 63.84 84 LYS A C 1
ATOM 695 O O . LYS A 1 84 ? 14.294 -3.732 -23.160 1.00 63.84 84 LYS A O 1
ATOM 700 N N . GLY A 1 85 ? 13.046 -3.313 -21.343 1.00 58.00 85 GLY A N 1
ATOM 701 C CA . GLY A 1 85 ? 13.729 -4.240 -20.450 1.00 58.00 85 GLY A CA 1
ATOM 702 C C . GLY A 1 85 ? 14.897 -3.587 -19.696 1.00 58.00 85 GLY A C 1
ATOM 703 O O . GLY A 1 85 ? 15.002 -2.361 -19.683 1.00 58.00 85 GLY A O 1
ATOM 704 N N . PRO A 1 86 ? 15.756 -4.393 -19.045 1.00 54.94 86 PRO A N 1
ATOM 705 C CA . PRO A 1 86 ? 15.748 -5.859 -19.050 1.00 54.94 86 PRO A CA 1
ATOM 706 C C . PRO A 1 86 ? 14.491 -6.450 -18.387 1.00 54.94 86 PRO A C 1
ATOM 708 O O . PRO A 1 86 ? 14.021 -5.952 -17.371 1.00 54.94 86 PRO A O 1
ATOM 711 N N . LEU A 1 87 ? 13.952 -7.540 -18.946 1.00 64.69 87 LEU A N 1
ATOM 712 C CA . LEU A 1 87 ? 12.758 -8.242 -18.433 1.00 64.69 87 LEU A CA 1
ATOM 713 C C . LEU A 1 87 ? 13.085 -9.209 -17.274 1.00 64.69 87 LEU A C 1
ATOM 715 O O . LEU A 1 87 ? 12.440 -10.241 -17.109 1.00 64.69 87 LEU A O 1
ATOM 719 N N . GLY A 1 88 ? 14.104 -8.882 -16.476 1.00 64.06 88 GLY A N 1
ATOM 720 C CA . GLY A 1 88 ? 14.638 -9.759 -15.437 1.00 64.06 88 GLY A CA 1
ATOM 721 C C . GLY A 1 88 ? 15.714 -10.734 -15.929 1.00 64.06 88 GLY A C 1
ATOM 722 O O . GLY A 1 88 ? 16.102 -10.740 -17.099 1.00 64.06 88 GLY A O 1
ATOM 723 N N . MET A 1 89 ? 16.227 -11.561 -15.017 1.00 62.22 89 MET A N 1
ATOM 724 C CA . MET A 1 89 ? 17.291 -12.533 -15.307 1.00 62.22 89 MET A CA 1
ATOM 725 C C . MET A 1 89 ? 16.684 -13.876 -15.722 1.00 62.22 89 MET A C 1
ATOM 727 O O . MET A 1 89 ? 15.966 -14.484 -14.934 1.00 62.22 89 MET A O 1
ATOM 731 N N . LYS A 1 90 ? 16.962 -14.363 -16.939 1.00 67.31 90 LYS A N 1
ATOM 732 C CA . LYS A 1 90 ? 16.406 -15.639 -17.424 1.00 67.31 90 LYS A CA 1
ATOM 733 C C . LYS A 1 90 ? 16.830 -16.803 -16.519 1.00 67.31 90 LYS A C 1
ATOM 735 O O . LYS A 1 90 ? 18.013 -16.974 -16.232 1.00 67.31 90 LYS A O 1
ATOM 740 N N . ILE A 1 91 ? 15.869 -17.627 -16.112 1.00 69.50 91 ILE A N 1
ATOM 741 C CA . ILE A 1 91 ? 16.117 -18.860 -15.364 1.00 69.50 91 ILE A CA 1
ATOM 742 C C . ILE A 1 91 ? 16.656 -19.914 -16.336 1.00 69.50 91 ILE A C 1
ATOM 744 O O . ILE A 1 91 ? 16.032 -20.216 -17.360 1.00 69.50 91 ILE A O 1
ATOM 748 N N . TYR A 1 92 ? 17.817 -20.486 -16.014 1.00 69.00 92 TYR A N 1
ATOM 749 C CA . TYR A 1 92 ? 18.455 -21.528 -16.819 1.00 69.00 92 TYR A CA 1
ATOM 750 C C . TYR A 1 92 ? 17.531 -22.755 -16.971 1.00 69.00 92 TYR A C 1
ATOM 752 O O . TYR A 1 92 ? 16.822 -23.112 -16.033 1.00 69.00 92 TYR A O 1
ATOM 760 N N . ASN A 1 93 ? 17.527 -23.398 -18.145 1.00 77.12 93 ASN A N 1
ATOM 761 C CA . ASN A 1 93 ? 16.672 -24.552 -18.490 1.00 77.12 93 ASN A CA 1
ATOM 762 C C . ASN A 1 93 ? 15.146 -24.318 -18.474 1.00 77.12 93 ASN A C 1
ATOM 764 O O . ASN A 1 93 ? 14.380 -25.279 -18.460 1.00 77.12 93 ASN A O 1
ATOM 768 N N . THR A 1 94 ? 14.681 -23.068 -18.528 1.00 69.62 94 THR A N 1
ATOM 769 C CA . THR A 1 94 ? 13.255 -22.759 -18.729 1.00 69.62 94 THR A CA 1
ATOM 770 C C . THR A 1 94 ? 13.020 -22.140 -20.102 1.00 69.62 94 THR A C 1
ATOM 772 O O . THR A 1 94 ? 13.882 -21.436 -20.638 1.00 69.62 94 THR A O 1
ATOM 775 N N . MET A 1 95 ? 11.844 -22.393 -20.688 1.00 68.06 95 MET A N 1
ATOM 776 C CA . MET A 1 95 ? 11.524 -21.844 -22.007 1.00 68.06 95 MET A CA 1
ATOM 777 C C . MET A 1 95 ? 11.435 -20.310 -21.961 1.00 68.06 95 MET A C 1
ATOM 779 O O . MET A 1 95 ? 12.069 -19.676 -22.799 1.00 68.06 95 MET A O 1
ATOM 783 N N . ASN A 1 96 ? 10.774 -19.722 -20.948 1.00 66.56 96 ASN A N 1
ATOM 784 C CA . ASN A 1 96 ? 10.537 -18.271 -20.818 1.00 66.56 96 ASN A CA 1
ATOM 785 C C . ASN A 1 96 ? 10.352 -17.793 -19.356 1.00 66.56 96 ASN A C 1
ATOM 787 O O . ASN A 1 96 ? 9.487 -16.964 -19.082 1.00 66.56 96 ASN A O 1
ATOM 791 N N . SER A 1 97 ? 11.112 -18.312 -18.388 1.00 67.44 97 SER A N 1
ATOM 792 C CA . SER A 1 97 ? 11.017 -17.826 -17.002 1.00 67.44 97 SER A CA 1
ATOM 793 C C . SER A 1 97 ? 12.138 -16.838 -16.697 1.00 67.44 97 SER A C 1
ATOM 795 O O . SER A 1 97 ? 13.292 -17.079 -17.047 1.00 67.44 97 SER A O 1
ATOM 797 N N . TYR A 1 98 ? 11.804 -15.734 -16.035 1.00 70.56 98 TYR A N 1
ATOM 798 C CA . TYR A 1 98 ? 12.739 -14.680 -15.653 1.00 70.56 98 TYR A CA 1
ATOM 799 C C . TYR A 1 98 ? 12.565 -14.370 -14.165 1.00 70.56 98 TYR A C 1
ATOM 801 O O . TYR A 1 98 ? 11.440 -14.306 -13.672 1.00 70.56 98 TYR A O 1
ATOM 809 N N . TYR A 1 99 ? 13.666 -14.171 -13.443 1.00 63.03 99 TYR A N 1
ATOM 810 C CA . TYR A 1 99 ? 13.634 -13.555 -12.124 1.00 63.03 99 TYR A CA 1
ATOM 811 C C . TYR A 1 99 ? 13.239 -12.091 -12.285 1.00 63.03 99 TYR A C 1
ATOM 813 O O . TYR A 1 99 ? 13.993 -11.307 -12.866 1.00 63.03 99 TYR A O 1
ATOM 821 N N . SER A 1 100 ? 12.069 -11.729 -11.765 1.00 71.75 100 SER A N 1
ATOM 822 C CA . SER A 1 100 ? 11.705 -10.336 -11.527 1.00 71.75 100 SER A CA 1
ATOM 823 C C . SER A 1 100 ? 12.434 -9.804 -10.288 1.00 71.75 100 SER A C 1
ATOM 825 O O . SER A 1 100 ? 13.050 -10.558 -9.532 1.00 71.75 100 SER A O 1
ATOM 827 N N . GLY A 1 101 ? 12.329 -8.498 -10.039 1.00 78.62 101 GLY A N 1
ATOM 828 C CA . GLY A 1 101 ? 12.663 -7.943 -8.727 1.00 78.62 101 GLY A CA 1
ATOM 829 C C . GLY A 1 101 ? 11.836 -8.580 -7.598 1.00 78.62 101 GLY A C 1
ATOM 830 O O . GLY A 1 101 ? 10.907 -9.357 -7.839 1.00 78.62 101 GLY A O 1
ATOM 831 N N . ARG A 1 102 ? 12.170 -8.239 -6.349 1.00 87.81 102 ARG A N 1
ATOM 832 C CA . ARG A 1 102 ? 11.474 -8.757 -5.163 1.00 87.81 102 ARG A CA 1
ATOM 833 C C . ARG A 1 102 ? 10.037 -8.227 -5.101 1.00 87.81 102 ARG A C 1
ATOM 835 O O . ARG A 1 102 ? 9.824 -7.016 -5.046 1.00 87.81 102 ARG A O 1
ATOM 842 N N . VAL A 1 103 ? 9.079 -9.150 -5.072 1.00 91.25 103 VAL A N 1
ATOM 843 C CA . VAL A 1 103 ? 7.666 -8.886 -4.769 1.00 91.25 103 VAL A CA 1
ATOM 844 C C . VAL A 1 103 ? 7.474 -9.024 -3.262 1.00 91.25 103 VAL A C 1
ATOM 846 O O . VAL A 1 103 ? 7.940 -10.001 -2.676 1.00 91.25 103 VAL A O 1
ATOM 849 N N . LEU A 1 104 ? 6.848 -8.027 -2.642 1.00 93.62 104 LEU A N 1
ATOM 850 C CA . LEU A 1 104 ? 6.651 -7.949 -1.193 1.00 93.62 104 LEU A CA 1
ATOM 851 C C . LEU A 1 104 ? 5.228 -8.319 -0.778 1.00 93.62 104 LEU A C 1
ATOM 853 O O . LEU A 1 104 ? 5.043 -8.962 0.249 1.00 93.62 104 LEU A O 1
ATOM 857 N N . GLU A 1 105 ? 4.236 -7.969 -1.594 1.00 93.81 105 GLU A N 1
ATOM 858 C CA . GLU A 1 105 ? 2.838 -8.299 -1.333 1.00 93.81 105 GLU A CA 1
ATOM 859 C C . GLU A 1 105 ? 2.101 -8.591 -2.641 1.00 93.81 105 GLU A C 1
ATOM 861 O O . GLU A 1 105 ? 2.438 -8.044 -3.696 1.00 93.81 105 GLU A O 1
ATOM 866 N N . ILE A 1 106 ? 1.107 -9.473 -2.563 1.00 93.31 106 ILE A N 1
ATOM 867 C CA . ILE A 1 106 ? 0.229 -9.844 -3.668 1.00 93.31 106 ILE A CA 1
ATOM 868 C C . ILE A 1 106 ? -1.214 -9.914 -3.167 1.00 93.31 106 ILE A C 1
ATOM 870 O O . ILE A 1 106 ? -1.492 -10.479 -2.110 1.00 93.31 106 ILE A O 1
ATOM 874 N N . GLU A 1 107 ? -2.128 -9.364 -3.953 1.00 91.44 107 GLU A N 1
ATOM 875 C CA . GLU A 1 107 ? -3.572 -9.484 -3.779 1.00 91.44 107 GLU A CA 1
ATOM 876 C C . GLU A 1 107 ? -4.116 -10.238 -4.993 1.00 91.44 107 GLU A C 1
ATOM 878 O O . GLU A 1 107 ? -3.765 -9.911 -6.128 1.00 91.44 107 GLU A O 1
ATOM 883 N N . VAL A 1 108 ? -4.941 -11.261 -4.766 1.00 87.38 108 VAL A N 1
ATOM 884 C CA . VAL A 1 108 ? -5.543 -12.071 -5.831 1.00 87.38 108 VAL A CA 1
ATOM 885 C C . VAL A 1 108 ? -7.053 -12.079 -5.645 1.00 87.38 108 VAL A C 1
ATOM 887 O O . VAL A 1 108 ? -7.547 -12.645 -4.673 1.00 87.38 108 VAL A O 1
ATOM 890 N N . ASP A 1 109 ? -7.780 -11.502 -6.600 1.00 72.56 109 ASP A N 1
ATOM 891 C CA . ASP A 1 109 ? -9.239 -11.594 -6.678 1.00 72.56 109 ASP A CA 1
ATOM 892 C C . ASP A 1 109 ? -9.660 -12.325 -7.961 1.00 72.56 109 ASP A C 1
ATOM 894 O O . ASP A 1 109 ? -9.524 -11.788 -9.067 1.00 72.56 109 ASP A O 1
ATOM 898 N N . ASN A 1 110 ? -10.090 -13.585 -7.791 1.00 59.31 110 ASN A N 1
ATOM 899 C CA . ASN A 1 110 ? -10.703 -14.492 -8.780 1.00 59.31 110 ASN A CA 1
ATOM 900 C C . ASN A 1 110 ? -10.145 -14.436 -10.224 1.00 59.31 110 ASN A C 1
ATOM 902 O O . ASN A 1 110 ? -10.846 -14.737 -11.187 1.00 59.31 110 ASN A O 1
ATOM 906 N N . GLY A 1 111 ? -8.864 -14.089 -10.383 1.00 51.16 111 GLY A N 1
ATOM 907 C CA . GLY A 1 111 ? -8.132 -14.097 -11.651 1.00 51.16 111 GLY A CA 1
ATOM 908 C C . GLY A 1 111 ? -8.239 -12.840 -12.526 1.00 51.16 111 GLY A C 1
ATOM 909 O O . GLY A 1 111 ? -7.580 -12.810 -13.561 1.00 51.16 111 GLY A O 1
ATOM 910 N N . VAL A 1 112 ? -9.008 -11.808 -12.148 1.00 52.12 112 VAL A N 1
ATOM 911 C CA . VAL A 1 112 ? -9.193 -10.595 -12.987 1.00 52.12 112 VAL A CA 1
ATOM 912 C C . VAL A 1 112 ? -8.627 -9.325 -12.340 1.00 52.12 112 VAL A C 1
ATOM 914 O O . VAL A 1 112 ? -8.267 -8.397 -13.055 1.00 52.12 112 VAL A O 1
ATOM 917 N N . SER A 1 113 ? -8.490 -9.276 -11.010 1.00 71.25 113 SER A N 1
ATOM 918 C CA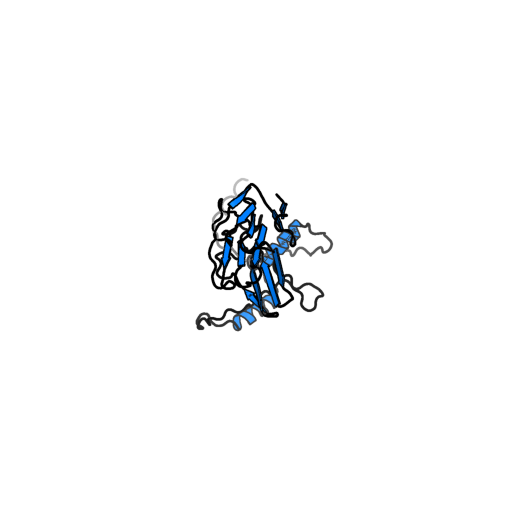 . SER A 1 113 ? -7.931 -8.122 -10.283 1.00 71.25 113 SER A CA 1
ATOM 919 C C . SER A 1 113 ? -6.769 -8.539 -9.382 1.00 71.25 113 SER A C 1
ATOM 921 O O . SER A 1 113 ? -6.811 -8.379 -8.167 1.00 71.25 113 SER A O 1
ATOM 923 N N . THR A 1 114 ? -5.720 -9.106 -9.979 1.00 87.38 114 THR A N 1
ATOM 924 C CA . THR A 1 114 ? -4.455 -9.328 -9.266 1.00 87.38 114 THR A CA 1
ATOM 925 C C . THR A 1 114 ? -3.713 -8.001 -9.122 1.00 87.38 114 THR A C 1
ATOM 927 O O . THR A 1 114 ? -3.638 -7.222 -10.076 1.00 87.38 114 THR A O 1
ATOM 930 N N . ARG A 1 115 ? -3.128 -7.748 -7.950 1.00 92.56 115 ARG A N 1
ATOM 931 C CA . ARG A 1 115 ? -2.195 -6.637 -7.719 1.00 92.56 115 ARG A CA 1
ATOM 932 C C . ARG A 1 115 ? -0.932 -7.138 -7.043 1.00 92.56 115 ARG A C 1
ATOM 934 O O . ARG A 1 115 ? -0.978 -8.099 -6.280 1.00 92.56 115 ARG A O 1
ATOM 941 N N . LEU A 1 116 ? 0.191 -6.483 -7.309 1.00 93.75 116 LEU A N 1
ATOM 942 C CA . LEU A 1 116 ? 1.465 -6.783 -6.660 1.00 93.75 116 LEU A CA 1
ATOM 943 C C . LEU A 1 116 ? 2.194 -5.511 -6.249 1.00 93.75 116 LEU A C 1
ATOM 945 O O . LEU A 1 116 ? 2.167 -4.506 -6.957 1.00 93.75 116 LEU A O 1
ATOM 949 N N . ALA A 1 117 ? 2.879 -5.585 -5.116 1.00 95.12 117 ALA A N 1
ATOM 950 C CA . ALA A 1 117 ? 3.805 -4.573 -4.640 1.00 95.12 117 ALA A CA 1
ATOM 951 C C . ALA A 1 117 ? 5.238 -5.065 -4.811 1.00 95.12 117 ALA A C 1
ATOM 953 O O . ALA A 1 117 ? 5.592 -6.156 -4.357 1.00 95.12 117 ALA A O 1
ATOM 954 N N . ALA A 1 118 ? 6.071 -4.253 -5.451 1.00 92.38 118 ALA A N 1
ATOM 955 C CA . ALA A 1 118 ? 7.478 -4.543 -5.661 1.00 92.38 118 ALA A CA 1
ATOM 956 C C . ALA A 1 118 ? 8.366 -3.642 -4.794 1.00 92.38 118 ALA A C 1
ATOM 958 O O . ALA A 1 118 ? 8.176 -2.426 -4.742 1.00 92.38 118 ALA A O 1
ATOM 959 N N . ALA A 1 119 ? 9.411 -4.237 -4.211 1.00 89.69 119 ALA A N 1
ATOM 960 C CA . ALA A 1 119 ? 10.372 -3.591 -3.309 1.00 89.69 119 ALA A CA 1
ATOM 961 C C . ALA A 1 119 ? 10.971 -2.277 -3.839 1.00 89.69 119 ALA A C 1
ATOM 963 O O . ALA A 1 119 ? 11.282 -1.367 -3.076 1.00 89.69 119 ALA A O 1
ATOM 964 N N . SER A 1 120 ? 11.140 -2.168 -5.154 1.00 87.50 120 SER A N 1
ATOM 965 C CA . SER A 1 120 ? 11.660 -0.971 -5.821 1.00 87.50 120 SER A CA 1
ATOM 966 C C . SER A 1 120 ? 10.945 -0.674 -7.140 1.00 87.50 120 SER A C 1
ATOM 968 O O . SER A 1 120 ? 11.478 0.058 -7.969 1.00 87.50 120 SER A O 1
ATOM 970 N N . GLY A 1 121 ? 9.787 -1.299 -7.365 1.00 89.75 121 GLY A N 1
ATOM 971 C CA . GLY A 1 121 ? 9.070 -1.263 -8.640 1.00 89.75 121 GLY A CA 1
ATOM 972 C C . GLY A 1 121 ? 7.674 -0.660 -8.555 1.00 89.75 121 GLY A C 1
ATOM 973 O O . GLY A 1 121 ? 7.018 -0.574 -9.580 1.00 89.75 121 GLY A O 1
ATOM 974 N N . GLY A 1 122 ? 7.209 -0.256 -7.373 1.00 94.88 122 GLY A N 1
ATOM 975 C CA . GLY A 1 122 ? 5.874 0.303 -7.189 1.00 94.88 122 GLY A CA 1
ATOM 976 C C . GLY A 1 122 ? 4.769 -0.746 -7.037 1.00 94.88 122 GLY A C 1
ATOM 977 O O . GLY A 1 122 ? 5.023 -1.936 -6.837 1.00 94.88 122 GLY A O 1
ATOM 978 N N . LEU A 1 123 ? 3.528 -0.269 -7.112 1.00 96.19 123 LEU A N 1
ATOM 979 C CA . LEU A 1 123 ? 2.302 -1.059 -7.139 1.00 96.19 123 LEU A CA 1
ATOM 980 C C . LEU A 1 123 ? 1.873 -1.294 -8.590 1.00 96.19 123 LEU A C 1
ATOM 982 O O . LEU A 1 123 ? 1.778 -0.353 -9.378 1.00 96.19 123 LEU A O 1
ATOM 986 N N . TRP A 1 124 ? 1.537 -2.538 -8.906 1.00 94.06 124 TRP A N 1
ATOM 987 C CA . TRP A 1 124 ? 1.068 -2.960 -10.220 1.00 94.06 124 TRP A CA 1
ATOM 988 C C . TRP A 1 124 ? -0.287 -3.642 -10.109 1.00 94.06 124 TRP A C 1
ATOM 990 O O . TRP A 1 124 ? -0.538 -4.384 -9.161 1.00 94.06 124 TRP A O 1
ATOM 1000 N N . GLY A 1 125 ? -1.138 -3.415 -11.102 1.00 90.88 125 GLY A N 1
ATOM 1001 C CA . GLY A 1 125 ? -2.332 -4.207 -11.372 1.00 90.88 125 GLY A CA 1
ATOM 1002 C C . GLY A 1 125 ? -2.205 -4.936 -12.704 1.00 90.88 125 GLY A C 1
ATOM 1003 O O . GLY A 1 125 ? -1.218 -4.771 -13.424 1.00 90.88 125 GLY A O 1
ATOM 1004 N N . PHE A 1 126 ? -3.219 -5.724 -13.048 1.00 86.81 126 PHE A N 1
ATOM 1005 C CA . PHE A 1 126 ? -3.285 -6.419 -14.329 1.00 86.81 126 PHE A CA 1
ATOM 1006 C C . PHE A 1 126 ? -4.627 -6.169 -15.008 1.00 86.81 126 PHE A C 1
ATOM 1008 O O . PHE A 1 126 ? -5.679 -6.274 -14.384 1.00 86.81 126 PHE A O 1
ATOM 1015 N N . VAL A 1 127 ? -4.586 -5.870 -16.305 1.00 80.75 127 VAL A N 1
ATOM 1016 C CA . VAL A 1 127 ? -5.756 -5.943 -17.183 1.00 80.75 127 VAL A CA 1
ATOM 1017 C C . VAL A 1 127 ? -5.599 -7.217 -17.998 1.00 80.75 127 VAL A C 1
ATOM 1019 O O . VAL A 1 127 ? -4.755 -7.290 -18.894 1.00 80.75 127 VAL A O 1
ATOM 1022 N N . LEU A 1 128 ? -6.379 -8.245 -17.652 1.00 79.88 128 LEU A N 1
ATOM 1023 C CA . LEU A 1 128 ? -6.158 -9.620 -18.111 1.00 79.88 128 LEU A CA 1
ATOM 1024 C C . LEU A 1 128 ? -4.745 -10.093 -17.725 1.00 79.88 128 LEU A C 1
ATOM 1026 O O . LEU A 1 128 ? -4.477 -10.340 -16.555 1.00 79.88 128 LEU A O 1
ATOM 1030 N N . ILE A 1 129 ? -3.836 -10.186 -18.696 1.00 76.12 129 ILE A N 1
ATOM 1031 C CA . ILE A 1 129 ? -2.438 -10.597 -18.500 1.00 76.12 129 ILE A CA 1
ATOM 1032 C C . ILE A 1 129 ? -1.446 -9.437 -18.654 1.00 76.12 129 ILE A C 1
ATOM 1034 O O . ILE A 1 129 ? -0.240 -9.643 -18.536 1.00 76.12 129 ILE A O 1
ATOM 1038 N N . PHE A 1 130 ? -1.930 -8.226 -18.944 1.00 81.56 130 PHE A N 1
ATOM 1039 C CA . PHE A 1 130 ? -1.076 -7.067 -19.181 1.00 81.56 130 PHE A CA 1
ATOM 1040 C C . PHE A 1 130 ? -0.844 -6.297 -17.878 1.00 81.56 130 PHE A C 1
ATOM 1042 O O . PHE A 1 130 ? -1.822 -5.857 -17.266 1.00 81.56 130 PHE A O 1
ATOM 1049 N N . PRO A 1 131 ? 0.417 -6.117 -17.445 1.00 84.19 131 PRO A N 1
ATOM 1050 C CA . PRO A 1 131 ? 0.723 -5.352 -16.246 1.00 84.19 131 PRO A CA 1
ATOM 1051 C C . PRO A 1 131 ? 0.478 -3.857 -16.481 1.00 84.19 131 PRO A C 1
ATOM 1053 O O . PRO A 1 131 ? 0.846 -3.309 -17.521 1.00 84.19 131 PRO A O 1
ATOM 1056 N N . VAL A 1 132 ? -0.111 -3.192 -15.490 1.00 87.69 132 VAL A N 1
ATOM 1057 C CA . VAL A 1 132 ? -0.358 -1.747 -15.470 1.00 87.69 132 VAL A CA 1
ATOM 1058 C C . VAL A 1 132 ? 0.242 -1.178 -14.191 1.00 87.69 132 VAL A C 1
ATOM 1060 O O . VAL A 1 132 ? -0.132 -1.594 -13.093 1.00 87.69 132 VAL A O 1
ATOM 1063 N N . ALA A 1 133 ? 1.174 -0.236 -14.323 1.00 92.00 133 ALA A N 1
ATOM 1064 C CA . ALA A 1 133 ? 1.731 0.471 -13.177 1.00 92.00 133 ALA A CA 1
ATOM 1065 C C . ALA A 1 133 ? 0.667 1.403 -12.579 1.00 92.00 133 ALA A C 1
ATOM 1067 O O . ALA A 1 133 ? 0.054 2.198 -13.290 1.00 92.00 133 ALA A O 1
ATOM 1068 N N . LEU A 1 134 ? 0.435 1.298 -11.270 1.00 94.81 134 LEU A N 1
ATOM 1069 C CA . LEU A 1 134 ? -0.577 2.085 -10.554 1.00 94.81 134 LEU A CA 1
ATOM 1070 C C . LEU A 1 134 ? 0.043 3.195 -9.700 1.00 94.81 134 LEU A C 1
ATOM 1072 O O . LEU A 1 134 ? -0.677 4.028 -9.156 1.00 94.81 134 LEU A O 1
ATOM 1076 N N . SER A 1 135 ? 1.367 3.204 -9.533 1.00 95.56 135 SER A N 1
ATOM 1077 C CA . SER A 1 135 ? 2.042 4.099 -8.589 1.00 95.56 135 SER A CA 1
ATOM 1078 C C . SER A 1 135 ? 3.231 4.866 -9.163 1.00 95.56 135 SER A C 1
ATOM 1080 O O . SER A 1 135 ? 4.031 5.376 -8.384 1.00 95.56 135 SER A O 1
ATOM 1082 N N . ASP A 1 136 ? 3.365 4.977 -10.485 1.00 90.88 136 ASP A N 1
ATOM 1083 C CA . ASP A 1 136 ? 4.480 5.718 -11.108 1.00 90.88 136 ASP A CA 1
ATOM 1084 C C . ASP A 1 136 ? 4.470 7.213 -10.756 1.00 90.88 136 ASP A C 1
ATOM 1086 O O . ASP A 1 136 ? 5.504 7.874 -10.772 1.00 90.88 136 ASP A O 1
ATOM 1090 N N . ASN A 1 137 ? 3.305 7.735 -10.364 1.00 91.12 137 ASN A N 1
ATOM 1091 C CA . ASN A 1 137 ? 3.135 9.112 -9.907 1.00 91.12 137 ASN A CA 1
ATOM 1092 C C . ASN A 1 137 ? 3.426 9.304 -8.404 1.00 91.12 137 ASN A C 1
ATOM 1094 O O . ASN A 1 137 ? 3.313 10.424 -7.902 1.00 91.12 137 ASN A O 1
ATOM 1098 N N . LEU A 1 138 ? 3.770 8.245 -7.655 1.00 92.50 138 LEU A N 1
ATOM 1099 C CA . LEU A 1 138 ? 4.285 8.398 -6.292 1.00 92.50 138 LEU A CA 1
ATOM 1100 C C . LEU A 1 138 ? 5.724 8.918 -6.333 1.00 92.50 138 LEU A C 1
ATOM 1102 O O . LEU A 1 138 ? 6.520 8.575 -7.199 1.00 92.50 138 LEU A O 1
ATOM 1106 N N . ASN A 1 139 ? 6.108 9.679 -5.312 1.00 90.44 139 ASN A N 1
ATOM 1107 C CA . ASN A 1 139 ? 7.484 10.160 -5.150 1.00 90.44 139 ASN A CA 1
ATOM 1108 C C . ASN A 1 139 ? 8.489 9.062 -4.731 1.00 90.44 139 ASN A C 1
ATOM 1110 O O . ASN A 1 139 ? 9.665 9.345 -4.495 1.00 90.44 139 ASN A O 1
ATOM 1114 N N . THR A 1 140 ? 8.039 7.813 -4.605 1.00 91.38 140 THR A N 1
ATOM 1115 C CA . THR A 1 140 ? 8.868 6.639 -4.340 1.00 91.38 140 THR A CA 1
ATOM 1116 C C . THR A 1 140 ? 8.229 5.399 -4.954 1.00 91.38 140 THR A C 1
ATOM 1118 O O . THR A 1 140 ? 7.014 5.232 -4.908 1.00 91.38 140 THR A O 1
ATOM 1121 N N . LEU A 1 141 ? 9.063 4.495 -5.469 1.00 92.00 141 LEU A N 1
ATOM 1122 C CA . LEU A 1 141 ? 8.646 3.182 -5.976 1.00 92.00 141 LEU A CA 1
ATOM 1123 C C . LEU A 1 141 ? 8.846 2.061 -4.943 1.00 92.00 141 LEU A C 1
ATOM 1125 O O . LEU A 1 141 ? 8.708 0.883 -5.259 1.00 92.00 141 LEU A O 1
ATOM 1129 N N . VAL A 1 142 ? 9.203 2.407 -3.703 1.00 94.44 142 VAL A N 1
ATOM 1130 C CA . VAL A 1 142 ? 9.400 1.435 -2.618 1.00 94.44 142 VAL A CA 1
ATOM 1131 C C . VAL A 1 142 ? 8.058 1.166 -1.959 1.00 94.44 142 VAL A C 1
ATOM 1133 O O . VAL A 1 142 ? 7.729 1.787 -0.948 1.00 94.44 142 VAL A O 1
ATOM 1136 N N . VAL A 1 143 ? 7.270 0.278 -2.558 1.00 97.31 143 VAL A N 1
ATOM 1137 C CA . VAL A 1 143 ? 5.960 -0.128 -2.043 1.00 97.31 143 VAL A CA 1
ATOM 1138 C C . VAL A 1 143 ? 6.115 -1.465 -1.336 1.00 97.31 143 VAL A C 1
ATOM 1140 O O . VAL A 1 143 ? 6.477 -2.461 -1.959 1.00 97.31 143 VAL A O 1
ATOM 1143 N N . SER A 1 144 ? 5.879 -1.472 -0.027 1.00 96.00 144 SER A N 1
ATOM 1144 C CA . SER A 1 144 ? 6.121 -2.634 0.833 1.00 96.00 144 SER A CA 1
ATOM 1145 C C . SER A 1 144 ? 4.853 -3.263 1.383 1.00 96.00 144 SER A C 1
ATOM 1147 O O . SER A 1 144 ? 4.870 -4.448 1.696 1.00 96.00 144 SER A O 1
ATOM 1149 N N . ALA A 1 145 ? 3.774 -2.487 1.479 1.00 97.25 145 ALA A N 1
ATOM 1150 C CA . ALA A 1 145 ? 2.475 -2.976 1.898 1.00 97.25 145 ALA A CA 1
ATOM 1151 C C . ALA A 1 145 ? 1.353 -2.242 1.158 1.00 97.25 145 ALA A C 1
ATOM 1153 O O . ALA A 1 145 ? 1.462 -1.039 0.904 1.00 97.25 145 ALA A O 1
ATOM 1154 N N . PHE A 1 146 ? 0.261 -2.926 0.848 1.00 97.94 146 PHE A N 1
ATOM 1155 C CA . PHE A 1 146 ? -0.952 -2.321 0.312 1.00 97.94 146 PHE A CA 1
ATOM 1156 C C . PHE A 1 146 ? -2.188 -3.160 0.642 1.00 97.94 146 PHE A C 1
ATOM 1158 O O . PHE A 1 146 ? -2.085 -4.340 0.951 1.00 97.94 146 PHE A O 1
ATOM 1165 N N . ASP A 1 147 ? -3.367 -2.550 0.556 1.00 96.81 147 ASP A N 1
ATOM 1166 C CA . ASP A 1 147 ? -4.622 -3.306 0.503 1.00 96.81 147 ASP A CA 1
ATOM 1167 C C . ASP A 1 147 ? -5.668 -2.515 -0.281 1.00 96.81 147 ASP A C 1
ATOM 1169 O O . ASP A 1 147 ? -5.719 -1.274 -0.218 1.00 96.81 147 ASP A O 1
ATOM 1173 N N . THR A 1 148 ? -6.504 -3.238 -1.016 1.00 95.25 148 THR A N 1
ATOM 1174 C CA . THR A 1 148 ? -7.606 -2.667 -1.789 1.00 95.25 148 THR A CA 1
ATOM 1175 C C . THR A 1 148 ? -8.889 -2.692 -0.972 1.00 95.25 148 THR A C 1
ATOM 1177 O O . THR A 1 148 ? -9.181 -3.647 -0.253 1.00 95.25 148 THR A O 1
ATOM 1180 N N . LYS A 1 149 ? -9.688 -1.629 -1.074 1.00 94.62 149 LYS A N 1
ATOM 1181 C CA . LYS A 1 149 ? -10.963 -1.543 -0.368 1.00 94.62 149 LYS A CA 1
ATOM 1182 C C . LYS A 1 149 ? -11.920 -2.646 -0.857 1.00 94.62 149 LYS A C 1
ATOM 1184 O O . LYS A 1 149 ? -12.189 -2.719 -2.059 1.00 94.62 149 LYS A O 1
ATOM 1189 N N . PRO A 1 150 ? -12.517 -3.451 0.043 1.00 90.81 150 PRO A N 1
ATOM 1190 C CA . PRO A 1 150 ? -13.527 -4.431 -0.346 1.00 90.81 150 PRO A CA 1
ATOM 1191 C C . PRO A 1 150 ? -14.693 -3.779 -1.103 1.00 90.81 150 PRO A C 1
ATOM 1193 O O . PRO A 1 150 ? -15.275 -2.796 -0.637 1.00 90.81 150 PRO A O 1
ATOM 1196 N N . GLY A 1 151 ? -15.019 -4.317 -2.281 1.00 89.31 151 GLY A N 1
ATOM 1197 C CA . GLY A 1 151 ? -16.082 -3.804 -3.155 1.00 89.31 151 GLY A CA 1
ATOM 1198 C C . GLY A 1 151 ? -15.731 -2.544 -3.959 1.00 89.31 151 GLY A C 1
ATOM 1199 O O . GLY A 1 151 ? -16.575 -2.068 -4.714 1.00 89.31 151 GLY A O 1
ATOM 1200 N N . ASP A 1 152 ? -14.514 -2.003 -3.834 1.00 91.50 152 ASP A N 1
ATOM 1201 C CA . ASP A 1 152 ? -14.055 -0.830 -4.584 1.00 91.50 152 ASP A CA 1
ATOM 1202 C C . ASP A 1 152 ? -12.571 -0.954 -4.963 1.00 91.50 152 ASP A C 1
ATOM 1204 O O . ASP A 1 152 ? -11.671 -0.526 -4.239 1.00 91.50 152 ASP A O 1
ATOM 1208 N N . GLY A 1 153 ? -12.329 -1.486 -6.164 1.00 90.31 153 GLY A N 1
ATOM 1209 C CA . GLY A 1 153 ? -10.989 -1.673 -6.723 1.00 90.31 153 GLY A CA 1
ATOM 1210 C C . GLY A 1 153 ? -10.200 -0.386 -6.999 1.00 90.31 153 GLY A C 1
ATOM 1211 O O . GLY A 1 153 ? -9.015 -0.465 -7.328 1.00 90.31 153 GLY A O 1
ATOM 1212 N N . ASN A 1 154 ? -10.831 0.788 -6.894 1.00 93.12 154 ASN A N 1
ATOM 1213 C CA . ASN A 1 154 ? -10.185 2.075 -7.143 1.00 93.12 154 ASN A CA 1
ATOM 1214 C C . ASN A 1 154 ? -9.642 2.722 -5.871 1.00 93.12 154 ASN A C 1
ATOM 1216 O O . ASN A 1 154 ? -8.792 3.612 -5.972 1.00 93.12 154 ASN A O 1
ATOM 1220 N N . THR A 1 155 ? -10.119 2.301 -4.696 1.00 96.19 155 THR A N 1
ATOM 1221 C CA . THR A 1 155 ? -9.633 2.813 -3.417 1.00 96.19 155 THR A CA 1
ATOM 1222 C C . THR A 1 155 ? -8.574 1.884 -2.842 1.00 96.19 155 THR A C 1
ATOM 1224 O O . THR A 1 155 ? -8.874 0.777 -2.406 1.00 96.19 155 THR A O 1
ATOM 1227 N N . ILE A 1 156 ? -7.328 2.354 -2.801 1.00 97.31 156 ILE A N 1
ATOM 1228 C CA . ILE A 1 156 ? -6.169 1.557 -2.376 1.00 97.31 156 ILE A CA 1
ATOM 1229 C C . ILE A 1 156 ? -5.343 2.381 -1.394 1.00 97.31 156 ILE A C 1
ATOM 1231 O O . ILE A 1 156 ? -5.114 3.574 -1.618 1.00 97.31 156 ILE A O 1
ATOM 1235 N N . PHE A 1 157 ? -4.888 1.743 -0.318 1.00 98.44 157 PHE A N 1
ATOM 1236 C CA . PHE A 1 157 ? -3.839 2.286 0.540 1.00 98.44 157 PHE A CA 1
ATOM 1237 C C . PHE A 1 157 ? -2.509 1.618 0.226 1.00 98.44 157 PHE A C 1
ATOM 1239 O O . PHE A 1 157 ? -2.459 0.408 0.041 1.00 98.44 157 PHE A O 1
ATOM 1246 N N . VAL A 1 158 ? -1.438 2.407 0.216 1.00 98.25 158 VAL A N 1
ATOM 1247 C CA . VAL A 1 158 ? -0.063 1.958 -0.002 1.00 98.25 158 VAL A CA 1
ATOM 1248 C C . VAL A 1 158 ? 0.823 2.492 1.115 1.00 98.25 158 VAL A C 1
ATOM 1250 O O . VAL A 1 158 ? 0.945 3.701 1.309 1.00 98.25 158 VAL A O 1
ATOM 1253 N N . GLY A 1 159 ? 1.458 1.581 1.842 1.00 98.06 159 GLY A N 1
ATOM 1254 C CA . GLY A 1 159 ? 2.566 1.863 2.738 1.00 98.06 159 GLY A CA 1
ATOM 1255 C C . GLY A 1 159 ? 3.892 1.759 1.989 1.00 98.06 159 GLY A C 1
ATOM 1256 O O . GLY A 1 159 ? 4.143 0.787 1.272 1.00 98.06 159 GLY A O 1
ATOM 1257 N N . THR A 1 160 ? 4.743 2.770 2.149 1.00 97.69 160 THR A N 1
ATOM 1258 C CA . THR A 1 160 ? 6.039 2.827 1.463 1.00 97.69 160 THR A CA 1
ATOM 1259 C C . THR A 1 160 ? 7.201 2.623 2.424 1.00 97.69 160 THR A C 1
ATOM 1261 O O . THR A 1 160 ? 7.146 3.051 3.572 1.00 97.69 160 THR A O 1
ATOM 1264 N N . GLY A 1 161 ? 8.297 2.048 1.935 1.00 95.50 161 GLY A N 1
ATOM 1265 C CA . GLY A 1 161 ? 9.524 1.853 2.710 1.00 95.50 161 GLY A CA 1
ATOM 1266 C C . GLY A 1 161 ? 9.720 0.424 3.198 1.00 95.50 161 GLY A C 1
ATOM 1267 O O . GLY A 1 161 ? 8.908 -0.118 3.942 1.00 95.50 161 GLY A O 1
ATOM 1268 N N . GLU A 1 162 ? 10.861 -0.153 2.833 1.00 94.00 162 GLU A N 1
ATOM 1269 C CA . GLU A 1 162 ? 11.243 -1.520 3.165 1.00 94.00 162 GLU A CA 1
ATOM 1270 C C . GLU A 1 162 ? 12.362 -1.527 4.213 1.00 94.00 162 GLU A C 1
ATOM 1272 O O . GLU A 1 162 ? 13.426 -0.918 4.033 1.00 94.00 162 GLU A O 1
ATOM 1277 N N . TYR A 1 163 ? 12.120 -2.240 5.314 1.00 93.38 163 TYR A N 1
ATOM 1278 C CA . TYR A 1 163 ? 13.063 -2.338 6.421 1.00 93.38 163 TYR A CA 1
ATOM 1279 C C . TYR A 1 163 ? 14.400 -2.942 5.985 1.00 93.38 163 TYR A C 1
ATOM 1281 O O . TYR A 1 163 ? 14.452 -3.971 5.318 1.00 93.38 163 TYR A O 1
ATOM 1289 N N . GLY A 1 164 ? 15.492 -2.282 6.376 1.00 88.00 164 GLY A N 1
ATOM 1290 C CA . GLY A 1 164 ? 16.854 -2.692 6.031 1.00 88.00 164 GLY A CA 1
ATOM 1291 C C . GLY A 1 164 ? 17.275 -2.384 4.590 1.00 88.00 164 GLY A C 1
ATOM 1292 O O . GLY A 1 164 ? 18.425 -2.641 4.247 1.00 88.00 164 GLY A O 1
ATOM 1293 N N . ILE A 1 165 ? 16.385 -1.824 3.761 1.00 88.12 165 ILE A N 1
ATOM 1294 C CA . ILE A 1 165 ? 16.646 -1.581 2.336 1.00 88.12 165 ILE A CA 1
ATOM 1295 C C . ILE A 1 165 ? 16.526 -0.096 1.997 1.00 88.12 165 ILE A C 1
ATOM 1297 O O . ILE A 1 165 ? 17.521 0.528 1.631 1.00 88.12 165 ILE A O 1
ATOM 1301 N N . ARG A 1 166 ? 15.330 0.498 2.115 1.00 91.31 166 ARG A N 1
ATOM 1302 C CA . ARG A 1 166 ? 15.105 1.908 1.755 1.00 91.31 166 ARG A CA 1
ATOM 1303 C C . ARG A 1 166 ? 13.934 2.505 2.526 1.00 91.31 166 ARG A C 1
ATOM 1305 O O . ARG A 1 166 ? 12.857 1.920 2.582 1.00 91.31 166 ARG A O 1
ATOM 1312 N N . ILE A 1 167 ? 14.150 3.692 3.089 1.00 93.44 167 ILE A N 1
ATOM 1313 C CA . ILE A 1 167 ? 13.126 4.458 3.811 1.00 93.44 167 ILE A CA 1
ATOM 1314 C C . ILE A 1 167 ? 12.030 4.910 2.839 1.00 93.44 167 ILE A C 1
ATOM 1316 O O . ILE A 1 167 ? 12.315 5.311 1.707 1.00 93.44 167 ILE A O 1
ATOM 1320 N N . GLY A 1 168 ? 10.778 4.819 3.283 1.00 93.88 168 GLY A N 1
ATOM 1321 C CA . GLY A 1 168 ? 9.610 5.255 2.528 1.00 93.88 168 GLY A CA 1
ATOM 1322 C C . GLY A 1 168 ? 9.273 6.732 2.701 1.00 93.88 168 GLY A C 1
ATOM 1323 O O . GLY A 1 168 ? 9.935 7.475 3.420 1.00 93.88 168 GLY A O 1
ATOM 1324 N N . THR A 1 169 ? 8.194 7.153 2.051 1.00 95.56 169 THR A N 1
ATOM 1325 C CA . THR A 1 169 ? 7.638 8.512 2.130 1.00 95.56 169 THR A CA 1
ATOM 1326 C C . THR A 1 169 ? 6.299 8.558 2.872 1.00 95.56 169 THR A C 1
ATOM 1328 O O . THR A 1 169 ? 5.611 9.577 2.853 1.00 95.56 169 THR A O 1
ATOM 1331 N N . GLY A 1 170 ? 5.932 7.468 3.552 1.00 96.94 170 GLY A N 1
ATOM 1332 C CA . GLY A 1 170 ? 4.733 7.368 4.380 1.00 96.94 170 GLY A CA 1
ATOM 1333 C C . GLY A 1 170 ? 3.619 6.515 3.771 1.00 96.94 170 GLY A C 1
ATOM 1334 O O . GLY A 1 170 ? 3.853 5.665 2.905 1.00 96.94 170 GLY A O 1
ATOM 1335 N N . LEU A 1 171 ? 2.403 6.754 4.264 1.00 98.50 171 LEU A N 1
ATOM 1336 C CA . LEU A 1 171 ? 1.169 6.133 3.795 1.00 98.50 171 LEU A CA 1
ATOM 1337 C C . LEU A 1 171 ? 0.537 7.002 2.707 1.00 98.50 171 LEU A C 1
ATOM 1339 O O . LEU A 1 171 ? 0.428 8.220 2.853 1.00 98.50 171 LEU A O 1
ATOM 1343 N N . TRP A 1 172 ? 0.071 6.366 1.643 1.00 98.38 172 TRP A N 1
ATOM 1344 C CA . TRP A 1 172 ? -0.590 7.016 0.522 1.00 98.38 172 TRP A CA 1
ATOM 1345 C C . TRP A 1 172 ? -1.925 6.348 0.240 1.00 98.38 172 TRP A C 1
ATOM 1347 O O . TRP A 1 172 ? -2.094 5.150 0.459 1.00 98.38 172 TRP A O 1
ATOM 1357 N N . ARG A 1 173 ? -2.876 7.128 -0.265 1.00 98.19 173 ARG A N 1
ATOM 1358 C CA . ARG A 1 173 ? -4.203 6.663 -0.656 1.00 98.19 173 ARG A CA 1
ATOM 1359 C C . ARG A 1 173 ? -4.530 7.125 -2.064 1.00 98.19 173 ARG A C 1
ATOM 1361 O O . ARG A 1 173 ? -4.298 8.282 -2.400 1.00 98.19 173 ARG A O 1
ATOM 1368 N N . THR A 1 174 ? -5.152 6.255 -2.841 1.00 97.81 174 THR A N 1
ATOM 1369 C CA . THR A 1 174 ? -5.868 6.617 -4.067 1.00 97.81 174 THR A CA 1
ATOM 1370 C C . THR A 1 174 ? -7.349 6.272 -3.920 1.00 97.81 174 THR A C 1
ATOM 1372 O O . THR A 1 174 ? -7.715 5.436 -3.094 1.00 97.81 174 THR A O 1
ATOM 1375 N N . THR A 1 175 ? -8.201 6.938 -4.696 1.00 97.31 175 THR A N 1
ATOM 1376 C CA . THR A 1 175 ? -9.630 6.609 -4.875 1.00 97.31 175 THR A CA 1
ATOM 1377 C C . THR A 1 175 ? -10.005 6.515 -6.357 1.00 97.31 175 THR A C 1
ATOM 1379 O O . THR A 1 175 ? -11.180 6.534 -6.708 1.00 97.31 175 THR A O 1
ATOM 1382 N N . ASN A 1 176 ? -9.008 6.504 -7.246 1.00 95.62 176 ASN A N 1
ATOM 1383 C CA . ASN A 1 176 ? -9.173 6.512 -8.700 1.00 95.62 176 ASN A CA 1
ATOM 1384 C C . ASN A 1 176 ? -8.186 5.549 -9.378 1.00 95.62 176 ASN A C 1
ATOM 1386 O O . ASN A 1 176 ? -7.632 5.852 -10.438 1.00 95.62 176 ASN A O 1
ATOM 1390 N N . GLY A 1 177 ? -7.938 4.408 -8.729 1.00 92.56 177 GLY A N 1
ATOM 1391 C CA . GLY A 1 177 ? -7.166 3.310 -9.309 1.00 92.56 177 GLY A CA 1
ATOM 1392 C C . GLY A 1 177 ? -5.698 3.653 -9.550 1.00 92.56 177 GLY A C 1
ATOM 1393 O O . GLY A 1 177 ? -5.095 3.112 -10.467 1.00 92.56 177 GLY A O 1
ATOM 1394 N N . GLY A 1 178 ? -5.123 4.567 -8.764 1.00 94.38 178 GLY A N 1
ATOM 1395 C CA . GLY A 1 178 ? -3.710 4.938 -8.859 1.00 94.38 178 GLY A CA 1
ATOM 1396 C C . GLY A 1 178 ? -3.403 6.116 -9.785 1.00 94.38 178 GLY A C 1
ATOM 1397 O O . GLY A 1 178 ? -2.251 6.536 -9.868 1.00 94.38 178 GLY A O 1
ATOM 1398 N N . THR A 1 179 ? -4.419 6.715 -10.422 1.00 93.81 179 THR A N 1
ATOM 1399 C CA . THR A 1 179 ? -4.231 7.918 -11.256 1.00 93.81 179 THR A CA 1
ATOM 1400 C C . THR A 1 179 ? -3.632 9.065 -10.438 1.00 93.81 179 THR A C 1
ATOM 1402 O O . THR A 1 179 ? -2.683 9.714 -10.870 1.00 93.81 179 THR A O 1
ATOM 1405 N N . ASN A 1 180 ? -4.166 9.285 -9.231 1.00 95.69 180 ASN A N 1
ATOM 1406 C CA . ASN A 1 180 ? -3.649 10.246 -8.262 1.00 95.69 180 ASN A CA 1
ATOM 1407 C C . ASN A 1 180 ? -3.546 9.614 -6.873 1.00 95.69 180 ASN A C 1
ATOM 1409 O O . ASN A 1 180 ? -4.367 8.773 -6.494 1.00 95.69 180 ASN A O 1
ATOM 1413 N N . TRP A 1 181 ? -2.573 10.090 -6.100 1.00 97.88 181 TRP A N 1
ATOM 1414 C CA . TRP A 1 181 ? -2.304 9.644 -4.739 1.00 97.88 181 TRP A CA 1
ATOM 1415 C C . TRP A 1 181 ? -2.265 10.831 -3.779 1.00 97.88 181 TRP A C 1
ATOM 1417 O O . TRP A 1 181 ? -1.744 11.896 -4.098 1.00 97.88 181 TRP A O 1
ATOM 1427 N N . THR A 1 182 ? -2.813 10.648 -2.584 1.00 97.62 182 THR A N 1
ATOM 1428 C CA . THR A 1 182 ? -2.804 11.630 -1.497 1.00 97.62 182 THR A CA 1
ATOM 1429 C C . THR A 1 182 ? -2.067 11.042 -0.305 1.00 97.62 182 THR A C 1
ATOM 1431 O O . THR A 1 182 ? -2.327 9.903 0.083 1.00 97.62 182 THR A O 1
ATOM 1434 N N . ASN A 1 183 ? -1.135 11.802 0.267 1.00 97.06 183 ASN A N 1
ATOM 1435 C CA . ASN A 1 183 ? -0.442 11.393 1.484 1.00 97.06 183 ASN A CA 1
ATOM 1436 C C . ASN A 1 183 ? -1.427 11.379 2.660 1.00 97.06 183 ASN A C 1
ATOM 1438 O O . ASN A 1 183 ? -2.225 12.304 2.812 1.00 97.06 183 ASN A O 1
ATOM 1442 N N . VAL A 1 184 ? -1.362 10.338 3.485 1.00 98.06 184 VAL A N 1
ATOM 1443 C CA . VAL A 1 184 ? -2.192 10.199 4.681 1.00 98.06 184 VAL A CA 1
ATOM 1444 C C . VAL A 1 184 ? -1.275 10.202 5.903 1.00 98.06 184 VAL A C 1
ATOM 1446 O O . VAL A 1 184 ? -0.560 9.225 6.135 1.00 98.06 184 VAL A O 1
ATOM 1449 N N . PRO A 1 185 ? -1.243 11.298 6.678 1.00 96.81 185 PRO A N 1
ATOM 1450 C CA . PRO A 1 185 ? -0.270 11.446 7.746 1.00 96.81 185 PRO A CA 1
ATOM 1451 C C . PRO A 1 185 ? -0.555 10.477 8.897 1.00 96.81 185 PRO A C 1
ATOM 1453 O O . PRO A 1 185 ? -1.684 10.349 9.371 1.00 96.81 185 PRO A O 1
ATOM 1456 N N . LEU A 1 186 ? 0.507 9.836 9.382 1.00 98.19 186 LEU A N 1
ATOM 1457 C CA . LEU A 1 186 ? 0.535 9.056 10.618 1.00 98.19 186 LEU A CA 1
ATOM 1458 C C . LEU 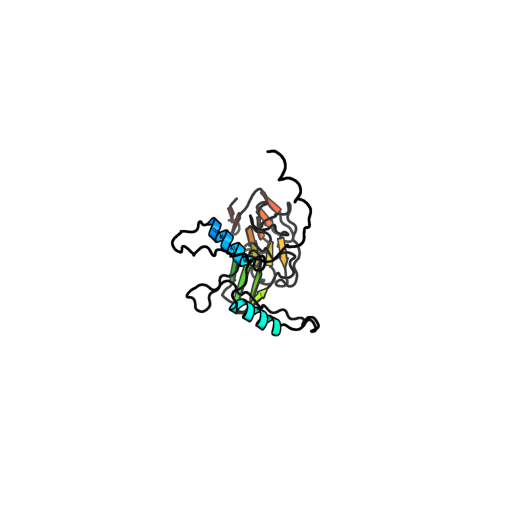A 1 186 ? 1.468 9.754 11.611 1.00 98.19 186 LEU A C 1
ATOM 1460 O O . LEU A 1 186 ? 2.444 10.377 11.199 1.00 98.19 186 LEU A O 1
ATOM 1464 N N . SER A 1 187 ? 1.183 9.651 12.910 1.00 96.50 187 SER A N 1
ATOM 1465 C CA . SER A 1 187 ? 2.003 10.278 13.952 1.00 96.50 187 SER A CA 1
ATOM 1466 C C . SER A 1 187 ? 2.451 9.262 15.013 1.00 96.50 187 SER A C 1
ATOM 1468 O O . SER A 1 187 ? 1.592 8.689 15.694 1.00 96.50 187 SER A O 1
ATOM 1470 N N . PRO A 1 188 ? 3.771 9.052 15.194 1.00 96.38 188 PRO A N 1
ATOM 1471 C CA . PRO A 1 188 ? 4.867 9.588 14.371 1.00 96.38 188 PRO A CA 1
ATOM 1472 C C . PRO A 1 188 ? 4.883 8.994 12.952 1.00 96.38 188 PRO A C 1
ATOM 1474 O O . PRO A 1 188 ? 4.423 7.871 12.749 1.00 96.38 188 PRO A O 1
ATOM 1477 N N . THR A 1 189 ? 5.459 9.711 11.981 1.00 95.69 189 THR A N 1
ATOM 1478 C CA . THR A 1 189 ? 5.602 9.211 10.603 1.00 95.69 189 THR A CA 1
ATOM 1479 C C . THR A 1 189 ? 6.498 7.965 10.580 1.00 95.69 189 THR A C 1
ATOM 1481 O O . THR A 1 189 ? 7.680 8.072 10.914 1.00 95.69 189 THR A O 1
ATOM 1484 N N . PRO A 1 190 ? 5.985 6.780 10.200 1.00 97.31 190 PRO A N 1
ATOM 1485 C CA . PRO A 1 190 ? 6.793 5.569 10.119 1.00 97.31 190 PRO A CA 1
ATOM 1486 C C . PRO A 1 190 ? 7.726 5.597 8.905 1.00 97.31 190 PRO A C 1
ATOM 1488 O O . PRO A 1 190 ? 7.360 6.105 7.847 1.00 97.31 190 PRO A O 1
ATOM 1491 N N . TYR A 1 191 ? 8.909 4.996 9.042 1.00 96.25 191 TYR A N 1
ATOM 1492 C CA . TYR A 1 191 ? 9.864 4.848 7.937 1.00 96.25 191 TYR A CA 1
ATOM 1493 C C . TYR A 1 191 ? 9.609 3.608 7.084 1.00 96.25 191 TYR A C 1
ATOM 1495 O O . TYR A 1 191 ? 9.952 3.606 5.901 1.00 96.25 191 TYR A O 1
ATOM 1503 N N . PHE A 1 192 ? 9.040 2.565 7.695 1.00 97.88 192 PHE A N 1
ATOM 1504 C CA . PHE A 1 192 ? 8.777 1.283 7.053 1.00 97.88 192 PHE A CA 1
ATOM 1505 C C . PHE A 1 192 ? 7.355 0.829 7.353 1.00 97.88 192 PHE A C 1
ATOM 1507 O O . PHE A 1 192 ? 6.879 0.937 8.490 1.00 97.88 192 PHE A O 1
ATOM 1514 N N . PHE A 1 193 ? 6.697 0.309 6.326 1.00 98.19 193 PHE A N 1
ATOM 1515 C CA . PHE A 1 193 ? 5.344 -0.222 6.403 1.00 98.19 193 PHE A CA 1
ATOM 1516 C C . PHE A 1 193 ? 5.409 -1.713 6.122 1.00 98.19 193 PHE A C 1
ATOM 1518 O O . PHE A 1 193 ? 6.003 -2.128 5.130 1.00 98.19 193 PHE A O 1
ATOM 1525 N N . PHE A 1 194 ? 4.826 -2.504 7.012 1.00 97.69 194 PHE A N 1
ATOM 1526 C CA . PHE A 1 194 ? 4.904 -3.959 6.950 1.00 97.69 194 PHE A CA 1
ATOM 1527 C C . PHE A 1 194 ? 3.576 -4.591 6.549 1.00 97.69 194 PHE A C 1
ATOM 1529 O O . PHE A 1 194 ? 3.565 -5.601 5.857 1.00 97.69 194 PHE A O 1
ATOM 1536 N N . LYS A 1 195 ? 2.457 -3.974 6.947 1.00 98.06 195 LYS A N 1
ATOM 1537 C CA . LYS A 1 195 ? 1.122 -4.432 6.570 1.00 98.06 195 LYS A CA 1
ATOM 1538 C C . LYS A 1 195 ? 0.146 -3.272 6.486 1.00 98.06 195 LYS A C 1
ATOM 1540 O O . LYS A 1 195 ? 0.147 -2.394 7.348 1.00 98.06 195 LYS A O 1
ATOM 1545 N N . VAL A 1 196 ? -0.719 -3.307 5.483 1.00 98.19 196 VAL A N 1
ATOM 1546 C CA . VAL A 1 196 ? -1.959 -2.535 5.420 1.00 98.19 196 VAL A CA 1
ATOM 1547 C C . VAL A 1 196 ? -3.077 -3.560 5.286 1.00 98.19 196 VAL A C 1
ATOM 1549 O O . VAL A 1 196 ? -2.930 -4.529 4.548 1.00 98.19 196 VAL A O 1
ATOM 1552 N N . LYS A 1 197 ? -4.162 -3.406 6.045 1.00 97.44 197 LYS A N 1
ATOM 1553 C CA . LYS A 1 197 ? -5.284 -4.340 5.986 1.00 97.44 197 LYS A CA 1
ATOM 1554 C C . LYS A 1 197 ? -6.613 -3.630 6.196 1.00 97.44 197 LYS A C 1
ATOM 1556 O O . LYS A 1 197 ? -6.849 -3.073 7.268 1.00 97.44 197 LYS A O 1
ATOM 1561 N N . TYR A 1 198 ? -7.488 -3.667 5.201 1.00 97.06 198 TYR A N 1
ATOM 1562 C CA . TYR A 1 198 ? -8.901 -3.379 5.401 1.00 97.06 198 TYR A CA 1
ATOM 1563 C C . TYR A 1 198 ? -9.537 -4.487 6.231 1.00 97.06 198 TYR A C 1
ATOM 1565 O O . TYR A 1 198 ? -9.281 -5.677 6.033 1.00 97.06 198 TYR A O 1
ATOM 1573 N N . ASP A 1 199 ? -10.402 -4.086 7.148 1.00 95.94 199 ASP A N 1
ATOM 1574 C CA . ASP A 1 199 ? -11.295 -5.008 7.827 1.00 95.94 199 ASP A CA 1
ATOM 1575 C C . ASP A 1 199 ? -12.259 -5.644 6.800 1.00 95.94 199 ASP A C 1
ATOM 1577 O O . ASP A 1 199 ? -12.880 -4.920 6.010 1.00 95.94 199 ASP A O 1
ATOM 1581 N N . PRO A 1 200 ? -12.379 -6.985 6.774 1.00 90.50 200 PRO A N 1
ATOM 1582 C CA . PRO A 1 200 ? -13.168 -7.690 5.766 1.00 90.50 200 PRO A CA 1
ATOM 1583 C C . PRO A 1 200 ? -14.683 -7.491 5.925 1.00 90.50 200 PRO A C 1
ATOM 1585 O O . PRO A 1 200 ? -15.425 -7.719 4.973 1.00 90.50 200 PRO A O 1
ATOM 1588 N N . VAL A 1 201 ? -15.150 -7.062 7.103 1.00 91.19 201 VAL A N 1
ATOM 1589 C CA . VAL A 1 201 ? -16.572 -6.866 7.422 1.00 91.19 201 VAL A CA 1
ATOM 1590 C C . VAL A 1 201 ? -16.961 -5.389 7.324 1.00 91.19 201 VAL A C 1
ATOM 1592 O O . VAL A 1 201 ? -18.062 -5.063 6.883 1.00 91.19 201 VAL A O 1
ATOM 1595 N N . ASN A 1 202 ? -16.069 -4.472 7.712 1.00 94.25 202 ASN A N 1
ATOM 1596 C CA . ASN A 1 202 ? -16.340 -3.036 7.718 1.00 94.25 202 ASN A CA 1
ATOM 1597 C C . ASN A 1 202 ? -15.179 -2.225 7.133 1.00 94.25 202 ASN A C 1
ATOM 1599 O O . ASN A 1 202 ? -14.260 -1.842 7.847 1.00 94.25 202 ASN A O 1
ATOM 1603 N N . SER A 1 203 ? -15.289 -1.830 5.862 1.00 95.25 203 SER A N 1
ATOM 1604 C CA . SER A 1 203 ? -14.251 -1.054 5.159 1.00 95.25 203 SER A CA 1
ATOM 1605 C C . SER A 1 203 ? -13.958 0.352 5.721 1.00 95.25 203 SER A C 1
ATOM 1607 O O . SER A 1 203 ? -13.030 1.011 5.252 1.00 95.25 203 SER A O 1
ATOM 1609 N N . ASN A 1 204 ? -14.697 0.829 6.733 1.00 96.75 204 ASN A N 1
ATOM 1610 C CA . ASN A 1 204 ? -14.295 2.018 7.494 1.00 96.75 204 ASN A CA 1
ATOM 1611 C C . ASN A 1 204 ? -13.152 1.732 8.474 1.00 96.75 204 ASN A C 1
ATOM 1613 O O . ASN A 1 204 ? -12.500 2.672 8.937 1.00 96.75 204 ASN A O 1
ATOM 1617 N N . ILE A 1 205 ? -12.928 0.460 8.804 1.00 98.00 205 ILE A N 1
ATOM 1618 C CA . ILE A 1 205 ? -11.862 0.009 9.681 1.00 98.00 205 ILE A CA 1
ATOM 1619 C C . ILE A 1 205 ? -10.668 -0.427 8.833 1.00 98.00 205 ILE A C 1
ATOM 1621 O O . ILE A 1 205 ? -10.783 -1.248 7.923 1.00 98.00 205 ILE A O 1
ATOM 1625 N N . ILE A 1 206 ? -9.510 0.158 9.131 1.00 98.62 206 ILE A N 1
ATOM 1626 C CA . ILE A 1 206 ? -8.244 -0.135 8.454 1.00 98.62 206 ILE A CA 1
ATOM 1627 C C . ILE A 1 206 ? -7.173 -0.290 9.517 1.00 98.62 206 ILE A C 1
ATOM 1629 O O . ILE A 1 206 ? -7.090 0.518 10.442 1.00 98.62 206 ILE A O 1
ATOM 1633 N N . HIS A 1 207 ? -6.333 -1.295 9.352 1.00 98.31 207 HIS A N 1
ATOM 1634 C CA . HIS A 1 207 ? -5.244 -1.644 10.242 1.00 98.31 207 HIS A CA 1
ATOM 1635 C C . HIS A 1 207 ? -3.910 -1.469 9.520 1.00 98.31 207 HIS A C 1
ATOM 1637 O O . HIS A 1 207 ? -3.785 -1.826 8.349 1.00 98.31 207 HIS A O 1
ATOM 1643 N N . ILE A 1 208 ? -2.910 -0.916 10.205 1.00 98.56 208 ILE A N 1
ATOM 1644 C CA . ILE A 1 208 ? -1.585 -0.683 9.626 1.00 98.56 208 ILE A CA 1
ATOM 1645 C C . ILE A 1 208 ? -0.503 -1.096 10.618 1.00 98.56 208 ILE A C 1
ATOM 1647 O O . ILE A 1 208 ? -0.476 -0.622 11.755 1.00 98.56 208 ILE A O 1
ATOM 1651 N N . ALA A 1 209 ? 0.401 -1.955 10.158 1.00 98.50 209 ALA A N 1
ATOM 1652 C CA . ALA A 1 209 ? 1.584 -2.415 10.870 1.00 98.50 209 ALA A CA 1
ATOM 1653 C C . ALA A 1 209 ? 2.815 -1.687 10.316 1.00 98.50 209 ALA A C 1
ATOM 1655 O O . ALA A 1 209 ? 3.041 -1.668 9.102 1.00 98.50 209 ALA A O 1
ATOM 1656 N N . THR A 1 210 ? 3.593 -1.041 11.184 1.00 98.62 210 THR A N 1
ATOM 1657 C CA . THR A 1 210 ? 4.703 -0.170 10.770 1.00 98.62 210 THR A CA 1
ATOM 1658 C C . THR A 1 210 ? 5.901 -0.277 11.710 1.00 98.62 210 THR A C 1
ATOM 1660 O O . THR A 1 210 ? 5.809 -0.834 12.804 1.00 98.62 210 THR A O 1
ATOM 1663 N N . SER A 1 211 ? 7.023 0.342 11.336 1.00 98.00 211 SER A N 1
ATOM 1664 C CA . SER A 1 211 ? 8.201 0.489 12.206 1.00 98.00 211 SER A CA 1
ATOM 1665 C C . SER A 1 211 ? 7.969 1.373 13.431 1.00 98.00 211 SER A C 1
ATOM 1667 O O . SER A 1 211 ? 8.790 1.392 14.343 1.00 98.00 211 SER A O 1
ATOM 1669 N N . ALA A 1 212 ? 6.888 2.154 13.431 1.00 97.81 212 ALA A N 1
ATOM 1670 C CA . ALA A 1 212 ? 6.485 2.974 14.564 1.00 97.81 212 ALA A CA 1
ATOM 1671 C C . ALA A 1 212 ? 5.385 2.310 15.405 1.00 97.81 212 ALA A C 1
ATOM 1673 O O . ALA A 1 212 ? 5.113 2.782 16.509 1.00 97.81 212 ALA A O 1
ATOM 1674 N N . GLY A 1 213 ? 4.754 1.252 14.904 1.00 98.06 213 GLY A N 1
ATOM 1675 C CA . GLY A 1 213 ? 3.783 0.448 15.633 1.00 98.06 213 GLY A CA 1
ATOM 1676 C C . GLY A 1 213 ? 2.490 0.236 14.868 1.00 98.06 213 GLY A C 1
ATOM 1677 O O . GLY A 1 213 ? 2.432 0.412 13.645 1.00 98.06 213 GLY A O 1
ATOM 1678 N N . TYR A 1 214 ? 1.459 -0.140 15.616 1.00 98.44 214 TYR A N 1
ATOM 1679 C CA . TYR A 1 214 ? 0.131 -0.443 15.105 1.00 98.44 214 TYR A CA 1
ATOM 1680 C C . TYR A 1 214 ? -0.752 0.806 15.078 1.00 98.44 214 TYR A C 1
ATOM 1682 O O . TYR A 1 214 ? -0.951 1.465 16.106 1.00 98.44 214 TYR A O 1
ATOM 1690 N N . TYR A 1 215 ? -1.329 1.086 13.911 1.00 98.69 215 TYR A N 1
ATOM 1691 C CA . TYR A 1 215 ? -2.315 2.138 13.695 1.00 98.69 215 TYR A CA 1
ATOM 1692 C C . TYR A 1 215 ? -3.649 1.551 13.241 1.00 98.69 215 TYR A C 1
ATOM 1694 O O . TYR A 1 215 ? -3.689 0.587 12.477 1.00 98.69 215 TYR A O 1
ATOM 1702 N N . LYS A 1 216 ? -4.746 2.181 13.662 1.00 98.25 216 LYS A N 1
ATOM 1703 C CA . LYS A 1 216 ? -6.104 1.826 13.247 1.00 98.25 216 LYS A CA 1
ATOM 1704 C C . LYS A 1 216 ? -6.887 3.068 12.842 1.00 98.25 216 LYS A C 1
ATOM 1706 O O . LYS A 1 216 ? -6.837 4.084 13.533 1.00 98.25 216 LYS A O 1
ATOM 1711 N N . SER A 1 217 ? -7.633 2.968 11.751 1.00 98.56 217 SER A N 1
ATOM 1712 C CA . SER A 1 217 ? -8.696 3.906 11.393 1.00 98.56 217 SER A CA 1
ATOM 1713 C C . SER A 1 217 ? -10.059 3.284 11.681 1.00 98.56 217 SER A C 1
ATOM 1715 O O . SER A 1 217 ? -10.208 2.066 11.629 1.00 98.56 217 SER A O 1
ATOM 1717 N N . THR A 1 218 ? -11.049 4.122 11.973 1.00 98.00 218 THR A N 1
ATOM 1718 C CA . THR A 1 218 ? -12.473 3.755 12.076 1.00 98.00 218 THR A CA 1
ATOM 1719 C C . THR A 1 218 ? -13.362 4.647 11.201 1.00 98.00 218 THR A C 1
ATOM 1721 O O . THR A 1 218 ? -14.585 4.607 11.314 1.00 98.00 218 THR A O 1
ATOM 1724 N N . ASN A 1 219 ? -12.758 5.468 10.334 1.00 97.69 219 ASN A N 1
ATOM 1725 C CA . ASN A 1 219 ? -13.433 6.476 9.511 1.00 97.69 219 ASN A CA 1
ATOM 1726 C C . ASN A 1 219 ? -12.997 6.425 8.034 1.00 97.69 219 ASN A C 1
ATOM 1728 O O . ASN A 1 219 ? -12.868 7.459 7.370 1.00 97.69 219 ASN A O 1
ATOM 1732 N N . GLY A 1 220 ? -12.719 5.218 7.534 1.00 96.81 220 GLY A N 1
ATOM 1733 C CA . GLY A 1 220 ? -12.348 4.988 6.135 1.00 96.81 220 GLY A CA 1
ATOM 1734 C C . GLY A 1 220 ? -10.972 5.543 5.772 1.00 96.81 220 GLY A C 1
ATOM 1735 O O . GLY A 1 220 ? -10.719 5.863 4.610 1.00 96.81 220 GLY A O 1
ATOM 1736 N N . GLY A 1 221 ? -10.094 5.696 6.768 1.00 97.62 221 GLY A N 1
ATOM 1737 C CA . GLY A 1 221 ? -8.716 6.138 6.585 1.00 97.62 221 GLY A CA 1
ATOM 1738 C C . GLY A 1 221 ? -8.569 7.644 6.383 1.00 97.62 221 GLY A C 1
ATOM 1739 O O . GLY A 1 221 ? -7.552 8.092 5.861 1.00 97.62 221 GLY A O 1
ATOM 1740 N N . THR A 1 222 ? -9.569 8.425 6.807 1.00 96.31 222 THR A N 1
ATOM 1741 C CA . THR A 1 222 ? -9.454 9.888 6.939 1.00 96.31 222 THR A CA 1
ATOM 1742 C C . THR A 1 222 ? -8.449 10.255 8.034 1.00 96.31 222 THR A C 1
ATOM 1744 O O . THR A 1 222 ? -7.687 11.207 7.892 1.00 96.31 222 THR A O 1
ATOM 1747 N N . SER A 1 223 ? -8.425 9.486 9.126 1.00 96.94 223 SER A N 1
ATOM 1748 C CA . SER A 1 223 ? -7.415 9.588 10.179 1.00 96.94 223 SER A CA 1
ATOM 1749 C C . SER A 1 223 ? -7.125 8.228 10.815 1.00 96.94 223 SER A C 1
ATOM 1751 O O . SER A 1 223 ? -7.907 7.281 10.690 1.00 96.94 223 SER A O 1
ATOM 1753 N N . PHE A 1 224 ? -5.984 8.143 11.498 1.00 98.62 224 PHE A N 1
ATOM 1754 C CA . PHE A 1 224 ? -5.505 6.935 12.161 1.00 98.62 224 PHE A CA 1
ATOM 1755 C C . PHE A 1 224 ? -5.065 7.244 13.592 1.00 98.62 224 PHE A C 1
ATOM 1757 O O . PHE A 1 224 ? -4.397 8.245 13.850 1.00 98.62 224 PHE A O 1
ATOM 1764 N N . THR A 1 225 ? -5.396 6.346 14.514 1.00 98.50 225 THR A N 1
ATOM 1765 C CA . THR A 1 225 ? -4.935 6.370 15.903 1.00 98.50 225 THR A CA 1
ATOM 1766 C C . THR A 1 225 ? -3.889 5.283 16.099 1.00 98.50 225 THR A C 1
ATOM 1768 O O . THR A 1 225 ? -4.072 4.153 15.648 1.00 98.50 225 THR A O 1
ATOM 1771 N N . ARG A 1 226 ? -2.787 5.615 16.774 1.00 98.38 226 ARG A N 1
ATOM 1772 C CA . ARG A 1 226 ? -1.750 4.651 17.154 1.00 98.38 226 ARG A CA 1
ATOM 1773 C C . ARG A 1 226 ? -2.154 3.933 18.438 1.00 98.38 226 ARG A C 1
ATOM 1775 O O . ARG A 1 226 ? -2.424 4.592 19.437 1.00 98.38 226 ARG A O 1
ATOM 1782 N N . TYR A 1 227 ? -2.160 2.606 18.412 1.00 97.25 227 TYR A N 1
ATOM 1783 C CA . TYR A 1 227 ? -2.551 1.766 19.549 1.00 97.25 227 TYR A CA 1
ATOM 1784 C C . TYR A 1 227 ? -1.368 1.051 20.198 1.00 97.25 227 TYR A C 1
ATOM 1786 O O . TYR A 1 227 ? -1.386 0.837 21.405 1.00 97.25 227 TYR A O 1
ATOM 1794 N N . LEU A 1 228 ? -0.336 0.708 19.422 1.00 97.19 228 LEU A N 1
ATOM 1795 C CA . LEU A 1 228 ? 0.895 0.110 19.940 1.00 97.19 228 LEU A CA 1
ATOM 1796 C C . LEU A 1 228 ? 2.106 0.896 19.451 1.00 97.19 228 LEU A C 1
ATOM 1798 O O . LEU A 1 228 ? 2.100 1.469 18.360 1.00 97.19 228 LEU A O 1
ATOM 1802 N N . SER A 1 229 ? 3.151 0.906 20.270 1.00 96.75 229 SER A N 1
ATOM 1803 C CA . SER A 1 229 ? 4.474 1.414 19.920 1.00 96.75 229 SER A CA 1
ATOM 1804 C C . SER A 1 229 ? 5.459 0.279 19.680 1.00 96.75 229 SER A C 1
ATOM 1806 O O . SER A 1 229 ? 5.272 -0.807 20.214 1.00 96.75 229 SER A O 1
ATOM 1808 N N . GLY A 1 230 ? 6.553 0.565 18.977 1.00 94.31 230 GLY A N 1
ATOM 1809 C CA . GLY A 1 230 ? 7.557 -0.439 18.624 1.00 94.31 230 GLY A CA 1
ATOM 1810 C C . GLY A 1 230 ? 7.343 -0.935 17.203 1.00 94.31 230 GLY A C 1
ATOM 1811 O O . GLY A 1 230 ? 6.568 -0.346 16.458 1.00 94.31 230 GLY A O 1
ATOM 1812 N N . PHE A 1 231 ? 8.057 -1.977 16.802 1.00 97.00 231 PHE A N 1
ATOM 1813 C CA . PHE A 1 231 ? 7.819 -2.572 15.495 1.00 97.00 231 PHE A CA 1
ATOM 1814 C C . PHE A 1 231 ? 6.515 -3.362 15.564 1.00 97.00 231 PHE A C 1
ATOM 1816 O O . PHE A 1 231 ? 6.219 -4.004 16.560 1.00 97.00 231 PHE A O 1
ATOM 1823 N N . THR A 1 232 ? 5.695 -3.270 14.528 1.00 98.19 232 THR A N 1
ATOM 1824 C CA . THR A 1 232 ? 4.538 -4.146 14.361 1.00 98.19 232 THR A CA 1
ATOM 1825 C C . THR A 1 232 ? 4.611 -4.676 12.949 1.00 98.19 232 THR A C 1
ATOM 1827 O O . THR A 1 232 ? 4.528 -3.886 12.015 1.00 98.19 232 THR A O 1
ATOM 1830 N N . THR A 1 233 ? 4.840 -5.972 12.786 1.00 96.25 233 THR A N 1
ATOM 1831 C CA . THR A 1 233 ? 5.287 -6.541 11.506 1.00 96.25 233 THR A CA 1
ATOM 1832 C C . THR A 1 233 ? 4.177 -7.196 10.701 1.00 96.25 233 THR A C 1
ATOM 1834 O O . THR A 1 233 ? 4.299 -7.274 9.485 1.00 96.25 233 THR A O 1
ATOM 1837 N N . ASP A 1 234 ? 3.089 -7.623 11.337 1.00 96.69 234 ASP A N 1
ATOM 1838 C CA . ASP A 1 234 ? 1.971 -8.247 10.635 1.00 96.69 234 ASP A CA 1
ATOM 1839 C C . ASP A 1 234 ? 0.650 -8.054 11.381 1.00 96.69 234 ASP A C 1
ATOM 1841 O O . ASP A 1 234 ? 0.624 -7.794 12.592 1.00 96.69 234 ASP A O 1
ATOM 1845 N N . ILE A 1 235 ? -0.451 -8.154 10.639 1.00 96.75 235 ILE A N 1
ATOM 1846 C CA . ILE A 1 235 ? -1.822 -8.048 11.132 1.00 96.75 235 ILE A CA 1
ATOM 1847 C C . ILE A 1 235 ? -2.701 -9.060 10.397 1.00 96.75 235 ILE A C 1
ATOM 1849 O O . ILE A 1 235 ? -2.781 -9.056 9.169 1.00 96.75 235 ILE A O 1
ATOM 1853 N N . ALA A 1 236 ? -3.450 -9.847 11.166 1.00 95.19 236 ALA A N 1
ATOM 1854 C CA . ALA A 1 236 ? -4.507 -10.715 10.666 1.00 95.19 236 ALA A CA 1
ATOM 1855 C C . ALA A 1 236 ? -5.826 -10.394 11.377 1.00 95.19 236 ALA A C 1
ATOM 1857 O O . ALA A 1 236 ? -5.880 -10.347 12.605 1.00 95.19 236 ALA A O 1
ATOM 1858 N N . VAL A 1 237 ? -6.894 -10.185 10.607 1.00 94.88 237 VAL A N 1
ATOM 1859 C CA . VAL A 1 237 ? -8.252 -9.957 11.123 1.00 94.88 237 VAL A CA 1
ATOM 1860 C C . VAL A 1 237 ? -9.069 -11.214 10.864 1.00 94.88 237 VAL A C 1
ATOM 1862 O O . VAL A 1 237 ? -9.026 -11.754 9.757 1.00 94.88 237 VAL A O 1
ATOM 1865 N N . ASN A 1 238 ? -9.793 -11.699 11.869 1.00 93.44 238 ASN A N 1
ATOM 1866 C CA . ASN A 1 238 ? -10.678 -12.842 11.686 1.00 93.44 238 ASN A CA 1
ATOM 1867 C C . ASN A 1 238 ? -11.811 -12.457 10.707 1.00 93.44 238 ASN A C 1
ATOM 1869 O O . ASN A 1 238 ? -12.520 -11.479 10.950 1.00 93.44 238 ASN A O 1
ATOM 1873 N N . PRO A 1 239 ? -11.996 -13.204 9.600 1.00 89.25 239 PRO A N 1
ATOM 1874 C CA . PRO A 1 239 ? -12.960 -12.845 8.561 1.00 89.25 239 PRO A CA 1
ATOM 1875 C C . PRO A 1 239 ? -14.425 -12.989 8.991 1.00 89.25 239 PRO A C 1
ATOM 1877 O O . PRO A 1 239 ? -15.288 -12.360 8.386 1.00 89.25 239 PRO A O 1
ATOM 1880 N N . SER A 1 240 ? -14.711 -13.798 10.015 1.00 89.44 240 SER A N 1
ATOM 1881 C CA . SER A 1 240 ? -16.073 -14.050 10.510 1.00 89.44 240 SER A CA 1
ATOM 1882 C C . SER A 1 240 ? -16.434 -13.208 11.734 1.00 89.44 240 SER A C 1
ATOM 1884 O O . SER A 1 240 ? -17.614 -13.041 12.032 1.00 89.44 240 SER A O 1
ATOM 1886 N N . ASP A 1 241 ? -15.433 -12.699 12.453 1.00 92.00 241 ASP A N 1
ATOM 1887 C CA . ASP A 1 241 ? -15.604 -11.835 13.621 1.00 92.00 241 ASP A CA 1
ATOM 1888 C C . ASP A 1 241 ? -14.461 -10.820 13.688 1.00 92.00 241 ASP A C 1
ATOM 1890 O O . ASP A 1 241 ? -13.377 -11.098 14.203 1.00 92.00 241 ASP A O 1
ATOM 1894 N N . ASN A 1 242 ? -14.716 -9.616 13.187 1.00 91.81 242 ASN A N 1
ATOM 1895 C CA . ASN A 1 242 ? -13.710 -8.565 13.119 1.00 91.81 242 ASN A CA 1
ATOM 1896 C C . ASN A 1 242 ? -13.332 -7.948 14.480 1.00 91.81 242 ASN A C 1
ATOM 1898 O O . ASN A 1 242 ? -12.461 -7.077 14.540 1.00 91.81 242 ASN A O 1
ATOM 1902 N N . GLN A 1 243 ? -13.949 -8.394 15.581 1.00 92.00 243 GLN A N 1
ATOM 1903 C CA . GLN A 1 243 ? -13.500 -8.052 16.932 1.00 92.00 243 GLN A CA 1
ATOM 1904 C C . GLN A 1 243 ? -12.246 -8.835 17.335 1.00 92.00 243 GLN A C 1
ATOM 1906 O O . GLN A 1 243 ? -11.540 -8.434 18.262 1.00 92.00 243 GLN A O 1
ATOM 1911 N N . ILE A 1 244 ? -11.939 -9.926 16.628 1.00 93.25 244 ILE A N 1
ATOM 1912 C CA . ILE A 1 244 ? -10.751 -10.742 16.860 1.00 93.25 244 ILE A CA 1
ATOM 1913 C C . ILE A 1 244 ? -9.700 -10.400 15.804 1.00 93.25 244 ILE A C 1
ATOM 1915 O O . ILE A 1 244 ? -9.879 -10.633 14.607 1.00 93.25 244 ILE A O 1
ATOM 1919 N N . MET A 1 245 ? -8.562 -9.886 16.263 1.00 94.44 245 MET A N 1
ATOM 1920 C CA . MET A 1 245 ? -7.396 -9.635 15.423 1.00 94.44 245 MET A CA 1
ATOM 1921 C C . MET A 1 245 ? -6.108 -10.061 16.123 1.00 94.44 245 MET A C 1
ATOM 1923 O O . MET A 1 245 ? -5.997 -10.001 17.347 1.00 94.44 245 MET A O 1
ATOM 1927 N N . TYR A 1 246 ? -5.123 -10.446 15.323 1.00 94.88 246 TYR A N 1
ATOM 1928 C CA . TYR A 1 246 ? -3.786 -10.822 15.758 1.00 94.88 246 TYR A CA 1
ATOM 1929 C C . TYR A 1 246 ? -2.774 -9.866 15.146 1.00 94.88 246 TYR A C 1
ATOM 1931 O O . TYR A 1 246 ? -2.937 -9.416 14.011 1.00 94.88 246 TYR A O 1
ATOM 1939 N N . THR A 1 247 ? -1.721 -9.564 15.895 1.00 95.50 247 THR A N 1
ATOM 1940 C CA . THR A 1 247 ? -0.607 -8.764 15.400 1.00 95.50 247 THR A CA 1
ATOM 1941 C C . THR A 1 247 ? 0.703 -9.242 16.008 1.00 95.50 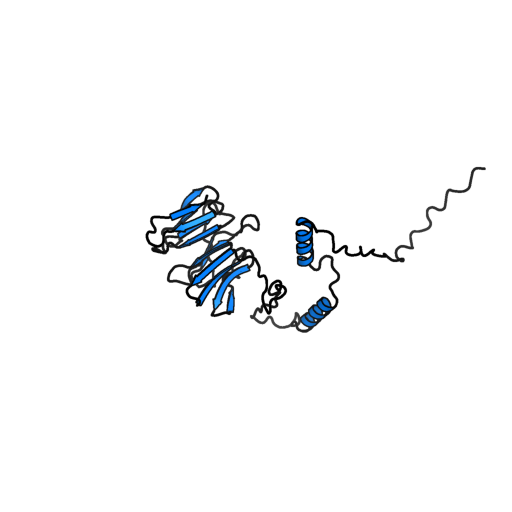247 THR A C 1
ATOM 1943 O O . THR A 1 247 ? 0.718 -9.721 17.143 1.00 95.50 247 THR A O 1
ATOM 1946 N N . SER A 1 248 ? 1.788 -9.135 15.248 1.00 94.94 248 SER A N 1
ATOM 1947 C CA . SER A 1 248 ? 3.144 -9.425 15.711 1.00 94.94 248 SER A CA 1
ATOM 1948 C C . SER A 1 248 ? 3.892 -8.129 15.999 1.00 94.94 248 SER A C 1
ATOM 1950 O O . SER A 1 248 ? 3.840 -7.191 15.199 1.00 94.94 248 SER A O 1
ATOM 1952 N N . VAL A 1 249 ? 4.591 -8.088 17.135 1.00 86.31 249 VAL A N 1
ATOM 1953 C CA . VAL A 1 249 ? 5.381 -6.946 17.620 1.00 86.31 249 VAL A CA 1
ATOM 1954 C C . VAL A 1 249 ? 6.801 -7.350 17.981 1.00 86.31 249 VAL A C 1
ATOM 1956 O O . VAL A 1 249 ? 6.982 -8.528 18.363 1.00 86.31 249 VAL A O 1
#

Sequence (249 aa):
MKKFHLILSLLLFSVLFSLGFTVNQDPINKDKPVSKPELILKFYKDLHYPYDAVLPQDVNERILNDLKNFPAENDRAVNSWYVKGPLGMKIYNTMNSYYSGRVLEIEVDNGVSTRLAAASGGLWGFVLIFPVALSDNLNTLVVSAFDTKPGDGNTIFVGTGEYGIRIGTGLWRTTNGGTNWTNVPLSPTPYFFFKVKYDPVNSNIIHIATSAGYYKSTNGGTSFTRYLSGFTTDIAVNPSDNQIMYTSV

Foldseek 3Di:
DDDDDDPPPDDDDPDPDDDDDPPPPDPDPVPDDDDPVVVVVVVVVVVPPPPPDDDDPVVVVVVVVVVVVDDDPPPPPDPDDDDPDPPADDDPPDPDDHDDADWQDWDDDPQQWIWTQGQQQAIWTDHNNRIDHLAPVPPGSRFREKDAQVPQQFWMKTAGADPPPFFGPAIWIGRGRNPDIDHQDDVPGFRFWQYWDQQLVDQQWIWTFGQQGIWIGNGNRNHIDHDDGGGKHDKDADNVDRVDIDIDD